Protein AF-A0A8E2JHA6-F1 (afdb_monomer_lite)

Foldseek 3Di:
DQDPLPDDLVLLVVLLVLLVVLLVVCVVLVAPNVLSVLLSVLSVLVSVLVVVVSPDDDDDPLCVVLSVVLSVLRVVLSVLSVVLSVVSCVQVVVLVVPPPDDDPVSSVSSRVSRVVCSVVSVVSSVSSVVSVVVSVVSVPDDRVVVVVVVVVVVVVVVVVVVVVVVVVVVVVVVVVVVVVVVVVVVVVVVVVVVVVVVVVVVVVVVVVVVVVVVVVVVVVVVVVVVVVVVVVVVVVVVVVVVVVVVVVVVVVVVVVVVVVVVVVVVVVVVQDPVNVVVVVVVVVVVVVVVVVVVVVVVPDDDDPPPPDPDWDWDADPVRDIDTDDCVVVPDPDPDDPCVVVVVPDD

Radius of gyration: 88.25 Å; chains: 1; bounding box: 149×54×217 Å

pLDDT: mean 74.87, std 15.6, range [28.77, 96.38]

Sequence (346 aa):
MPVPFGFSAGDFVNAIQLLTKVAKALKDSGGACDEYQSLTKELHLLLVVLEELSRLPPAGPASQNHYNAVRVMVAEVQTPLNDFVSRIEKGFGRLSINHAQLSWTATKEKIKWAVAMQKETENMRSIVMMKLISLSVLLALPTPGALSRIDKRVSDEHWEAVNRQNDLLRSINGLNTQQSGLNTLISGASNAAAAHSRRFLTMCTGIASGIKLLSSDQRRNERRAYLHNKNIRQRQISTERAVMRVTARFRTWAGRSGGLVQRILQMLSDFSRDGLAALEKLHRLNVDIYNILLRLNECIPRLPSTLLEDNITFIDVLNRRSSLPYSIFRHWQVGSPRAIRALGSA

Structure (mmCIF, N/CA/C/O backbone):
data_AF-A0A8E2JHA6-F1
#
_entry.id   AF-A0A8E2JHA6-F1
#
loop_
_atom_site.group_PDB
_atom_site.id
_atom_site.type_symbol
_atom_site.label_atom_id
_atom_site.label_alt_id
_atom_site.label_comp_id
_atom_site.label_asym_id
_atom_site.label_entity_id
_atom_site.label_seq_id
_atom_site.pdbx_PDB_ins_code
_atom_site.Cartn_x
_atom_site.Cartn_y
_atom_site.Cartn_z
_atom_site.occupancy
_atom_site.B_iso_or_equiv
_atom_site.auth_seq_id
_atom_site.auth_comp_id
_atom_site.auth_asym_id
_atom_site.auth_atom_id
_atom_site.pdbx_PDB_model_num
ATOM 1 N N . MET A 1 1 ? -37.375 -28.037 42.016 1.00 28.77 1 MET A N 1
ATOM 2 C CA . MET A 1 1 ? -37.649 -27.653 43.416 1.00 28.77 1 MET A CA 1
ATOM 3 C C . MET A 1 1 ? -36.978 -26.305 43.649 1.00 28.77 1 MET A C 1
ATOM 5 O O . MET A 1 1 ? -35.760 -26.264 43.503 1.00 28.77 1 MET A O 1
ATOM 9 N N . PRO A 1 2 ? -37.713 -25.206 43.896 1.00 37.25 2 PRO A N 1
ATOM 10 C CA . PRO A 1 2 ? -37.087 -23.956 44.319 1.00 37.25 2 PRO A CA 1
ATOM 11 C C . PRO A 1 2 ? -36.364 -24.224 45.642 1.00 37.25 2 PRO A C 1
ATOM 13 O O . PRO A 1 2 ? -36.948 -24.794 46.563 1.00 37.25 2 PRO A O 1
ATOM 16 N N . VAL A 1 3 ? -35.069 -23.920 45.700 1.00 43.31 3 VAL A N 1
ATOM 17 C CA . VAL A 1 3 ? -34.268 -24.145 46.905 1.00 43.31 3 VAL A CA 1
ATOM 18 C C . VAL A 1 3 ? -34.669 -23.064 47.906 1.00 43.31 3 VAL A C 1
ATOM 20 O O . VAL A 1 3 ? -34.468 -21.884 47.613 1.00 43.31 3 VAL A O 1
ATOM 23 N N . PRO A 1 4 ? -35.255 -23.416 49.062 1.00 55.22 4 PRO A N 1
ATOM 24 C CA . PRO A 1 4 ? -35.592 -22.422 50.062 1.00 55.22 4 PRO A CA 1
ATOM 25 C C . PRO A 1 4 ? -34.294 -21.767 50.537 1.00 55.22 4 PRO A C 1
ATOM 27 O O . PRO A 1 4 ? -33.344 -22.440 50.936 1.00 55.22 4 PRO A O 1
ATOM 30 N N . PHE A 1 5 ? -34.248 -20.438 50.498 1.00 59.34 5 PHE A N 1
ATOM 31 C CA . PHE A 1 5 ? -33.069 -19.647 50.862 1.00 59.34 5 PHE A CA 1
ATOM 32 C C . PHE A 1 5 ? -32.679 -19.782 52.347 1.00 59.34 5 PHE A C 1
ATOM 34 O O . PHE A 1 5 ? -31.618 -19.308 52.745 1.00 59.34 5 PHE A O 1
ATOM 41 N N . GLY A 1 6 ? -33.471 -20.500 53.149 1.00 58.94 6 GLY A N 1
ATOM 42 C CA . GLY A 1 6 ? -33.182 -20.807 54.549 1.00 58.94 6 GLY A CA 1
ATOM 43 C C . GLY A 1 6 ? -33.641 -19.730 55.529 1.00 58.94 6 GLY A C 1
ATOM 44 O O . GLY A 1 6 ? -33.295 -19.822 56.699 1.00 58.94 6 GLY A O 1
ATOM 45 N N . PHE A 1 7 ? -34.418 -18.744 55.071 1.00 67.31 7 PHE A N 1
ATOM 46 C CA . PHE A 1 7 ? -35.023 -17.716 55.915 1.00 67.31 7 PHE A CA 1
ATOM 47 C C . PHE A 1 7 ? -36.531 -17.933 56.064 1.00 67.31 7 PHE A C 1
ATOM 49 O O . PHE A 1 7 ? -37.193 -18.439 55.154 1.00 67.31 7 PHE A O 1
ATOM 56 N N . SER A 1 8 ? -37.080 -17.532 57.210 1.00 75.75 8 SER A N 1
ATOM 57 C CA . SER A 1 8 ? -38.522 -17.566 57.465 1.00 75.75 8 SER A CA 1
ATOM 58 C C . SER A 1 8 ? -39.132 -16.228 57.057 1.00 75.75 8 SER A C 1
ATOM 60 O O . SER A 1 8 ? -39.045 -15.251 57.797 1.00 75.75 8 SER A O 1
ATOM 62 N N . ALA A 1 9 ? -39.767 -16.163 55.881 1.00 73.38 9 ALA A N 1
ATOM 63 C CA . ALA A 1 9 ? -40.535 -14.980 55.470 1.00 73.38 9 ALA A CA 1
ATOM 64 C C . ALA A 1 9 ? -41.614 -14.608 56.511 1.00 73.38 9 ALA A C 1
ATOM 66 O O . ALA A 1 9 ? -41.909 -13.431 56.714 1.00 73.38 9 ALA A O 1
ATOM 67 N N . GLY A 1 10 ? -42.143 -15.606 57.231 1.00 75.44 10 GLY A N 1
ATOM 68 C CA . GLY A 1 10 ? -43.086 -15.412 58.332 1.00 75.44 10 GLY A CA 1
ATOM 69 C C . GLY A 1 10 ? -42.520 -14.586 59.491 1.00 75.44 10 GLY A C 1
ATOM 70 O O . GLY A 1 10 ? -43.251 -13.775 60.053 1.00 75.44 10 GLY A O 1
ATOM 71 N N . ASP A 1 11 ? -41.226 -14.710 59.805 1.00 77.94 11 ASP A N 1
ATOM 72 C CA . ASP A 1 11 ? -40.593 -13.957 60.901 1.00 77.94 11 ASP A CA 1
ATOM 73 C C . ASP A 1 11 ? -40.541 -12.457 60.570 1.00 77.94 11 ASP A C 1
ATOM 75 O O . ASP A 1 11 ? -40.883 -11.615 61.402 1.00 77.94 11 ASP A O 1
ATOM 79 N N . PHE A 1 12 ? -40.202 -12.115 59.321 1.00 78.25 12 PHE A N 1
ATOM 80 C CA . PHE A 1 12 ? -40.202 -10.732 58.833 1.00 78.25 12 PHE A CA 1
ATOM 81 C C . PHE A 1 12 ? -41.611 -10.133 58.814 1.00 78.25 12 PHE A C 1
ATOM 83 O O . PHE A 1 12 ? -41.809 -8.999 59.253 1.00 78.25 12 PHE A O 1
ATOM 90 N N . VAL A 1 13 ? -42.606 -10.897 58.356 1.00 82.38 13 VAL A N 1
ATOM 91 C CA . VAL A 1 13 ? -44.011 -10.463 58.350 1.00 82.38 13 VAL A CA 1
ATOM 92 C C . VAL A 1 13 ? -44.519 -10.234 59.776 1.00 82.38 13 VAL A C 1
ATOM 94 O O . VAL A 1 13 ? -45.144 -9.205 60.042 1.00 82.38 13 VAL A O 1
ATOM 97 N N . ASN A 1 14 ? -44.208 -11.134 60.710 1.00 82.56 14 ASN A N 1
ATOM 98 C CA . ASN A 1 14 ? -44.574 -10.990 62.119 1.00 82.56 14 ASN A CA 1
ATOM 99 C C . ASN A 1 14 ? -43.917 -9.753 62.751 1.00 82.56 14 ASN A C 1
ATOM 101 O O . ASN A 1 14 ? -44.596 -8.976 63.427 1.00 82.56 14 ASN A O 1
ATOM 105 N N . ALA A 1 15 ? -42.632 -9.514 62.470 1.00 76.44 15 ALA A N 1
ATOM 106 C CA . ALA A 1 15 ? -41.916 -8.328 62.933 1.00 76.44 15 ALA A CA 1
ATOM 107 C C . ALA A 1 15 ? -42.549 -7.026 62.406 1.00 76.44 15 ALA A C 1
ATOM 109 O O . ALA A 1 15 ? -42.809 -6.103 63.180 1.00 76.44 15 ALA A O 1
ATOM 110 N N . ILE A 1 16 ? -42.868 -6.968 61.108 1.00 81.12 16 ILE A N 1
ATOM 111 C CA . ILE A 1 16 ? -43.546 -5.827 60.466 1.00 81.12 16 ILE A CA 1
ATOM 112 C C . ILE A 1 16 ? -44.914 -5.562 61.113 1.00 81.12 16 ILE A C 1
ATOM 114 O O . ILE A 1 16 ? -45.259 -4.414 61.414 1.00 81.12 16 ILE A O 1
ATOM 118 N N . GLN A 1 17 ? -45.699 -6.614 61.363 1.00 79.62 17 GLN A N 1
ATOM 119 C CA . GLN A 1 17 ? -47.005 -6.487 62.013 1.00 79.62 17 GLN A CA 1
ATOM 120 C C . GLN A 1 17 ? -46.881 -5.965 63.448 1.00 79.62 17 GLN A C 1
ATOM 122 O O . GLN A 1 17 ? -47.654 -5.090 63.848 1.00 79.62 17 GLN A O 1
ATOM 127 N N . LEU A 1 18 ? -45.915 -6.471 64.219 1.00 78.50 18 LEU A N 1
ATOM 128 C CA . LEU A 1 18 ? -45.662 -6.026 65.587 1.00 78.50 18 LEU A CA 1
ATOM 129 C C . LEU A 1 18 ? -45.239 -4.552 65.628 1.00 78.50 18 LEU A C 1
ATOM 131 O O . LEU A 1 18 ? -45.822 -3.770 66.380 1.00 78.50 18 LEU A O 1
ATOM 135 N N . LEU A 1 19 ? -44.299 -4.146 64.773 1.00 76.44 19 LEU A N 1
ATOM 136 C CA . LEU A 1 19 ? -43.845 -2.757 64.668 1.00 76.44 19 LEU A CA 1
ATOM 137 C C . LEU A 1 19 ? -44.976 -1.810 64.269 1.00 76.44 19 LEU A C 1
ATOM 139 O O . LEU A 1 19 ? -45.116 -0.734 64.845 1.00 76.44 19 LEU A O 1
ATOM 143 N N . THR A 1 20 ? -45.851 -2.239 63.358 1.00 79.25 20 THR A N 1
ATOM 144 C CA . THR A 1 20 ? -47.036 -1.464 62.966 1.00 79.25 20 THR A CA 1
ATOM 145 C C . THR A 1 20 ? -48.010 -1.283 64.136 1.00 79.25 20 THR A C 1
ATOM 147 O O . THR A 1 20 ? -48.583 -0.203 64.302 1.00 79.25 20 THR A O 1
ATOM 150 N N . LYS A 1 21 ? -48.203 -2.314 64.972 1.00 78.94 21 LYS A N 1
ATOM 151 C CA . LYS A 1 21 ? -49.038 -2.226 66.185 1.00 78.94 21 LYS A CA 1
ATOM 152 C C . LYS A 1 21 ? -48.442 -1.248 67.202 1.00 78.94 21 LYS A C 1
ATOM 154 O O . LYS A 1 21 ? -49.174 -0.408 67.724 1.00 78.94 21 LYS A O 1
ATOM 159 N N . VAL A 1 22 ? -47.129 -1.310 67.434 1.00 73.50 22 VAL A N 1
ATOM 160 C CA . VAL A 1 22 ? -46.410 -0.391 68.335 1.00 73.50 22 VAL A CA 1
ATOM 161 C C . VAL A 1 22 ? -46.468 1.046 67.816 1.00 73.50 22 VAL A C 1
ATOM 163 O O . VAL A 1 22 ? -46.823 1.951 68.568 1.00 73.50 22 VAL A O 1
ATOM 166 N N . ALA A 1 23 ? -46.216 1.263 66.523 1.00 75.25 23 ALA A N 1
ATOM 167 C CA . ALA A 1 23 ? -46.297 2.580 65.897 1.00 75.25 23 ALA A CA 1
ATOM 168 C C . ALA A 1 23 ? -47.699 3.194 66.043 1.00 75.25 23 ALA A C 1
ATOM 170 O O . ALA A 1 23 ? -47.818 4.353 66.434 1.00 75.25 23 ALA A O 1
ATOM 171 N N . LYS A 1 24 ? -48.766 2.412 65.812 1.00 78.19 24 LYS A N 1
ATOM 172 C CA . LYS A 1 24 ? -50.152 2.862 66.030 1.00 78.19 24 LYS A CA 1
ATOM 173 C C . LYS A 1 24 ? -50.416 3.225 67.493 1.00 78.19 24 LYS A C 1
ATOM 175 O O . LYS A 1 24 ? -50.953 4.293 67.751 1.00 78.19 24 LYS A O 1
ATOM 180 N N . ALA A 1 25 ? -49.984 2.396 68.444 1.00 71.56 25 ALA A N 1
ATOM 181 C CA . ALA A 1 25 ? -50.163 2.663 69.873 1.00 71.56 25 ALA A CA 1
ATOM 182 C C . ALA A 1 25 ? -49.385 3.898 70.375 1.00 71.56 25 ALA A C 1
ATOM 184 O O . ALA A 1 25 ? -49.805 4.551 71.333 1.00 71.56 25 ALA A O 1
ATOM 185 N N . LEU A 1 26 ? -48.251 4.218 69.742 1.00 69.19 26 LEU A N 1
ATOM 186 C CA . LEU A 1 26 ? -47.436 5.394 70.058 1.00 69.19 26 LEU A CA 1
ATOM 187 C C . LEU A 1 26 ? -47.906 6.667 69.354 1.00 69.19 26 LEU A C 1
ATOM 189 O O . LEU A 1 26 ? -47.648 7.752 69.876 1.00 69.19 26 LEU A O 1
ATOM 193 N N . LYS A 1 27 ? -48.621 6.549 68.227 1.00 74.75 27 LYS A N 1
ATOM 194 C CA . LYS A 1 27 ? -49.192 7.685 67.490 1.00 74.75 27 LYS A CA 1
ATOM 195 C C . LYS A 1 27 ? -50.138 8.507 68.366 1.00 74.75 27 LYS A C 1
ATOM 197 O O . LYS A 1 27 ? -50.046 9.728 68.380 1.00 74.75 27 LYS A O 1
ATOM 202 N N . ASP A 1 28 ? -50.958 7.832 69.167 1.00 66.06 28 ASP A N 1
ATOM 203 C CA . ASP A 1 28 ? -51.890 8.480 70.099 1.00 66.06 28 ASP A CA 1
ATOM 204 C C . ASP A 1 28 ? -51.192 9.009 71.367 1.00 66.06 28 ASP A C 1
ATOM 206 O O . ASP A 1 28 ? -51.757 9.802 72.116 1.00 66.06 28 ASP A O 1
ATOM 210 N N . SER A 1 29 ? -49.953 8.570 71.620 1.00 62.28 29 SER A N 1
ATOM 211 C CA . SER A 1 29 ? -49.169 8.907 72.817 1.00 62.28 29 SER A CA 1
ATOM 212 C C . SER A 1 29 ? -48.049 9.924 72.549 1.00 62.28 29 SER A C 1
ATOM 214 O O . SER A 1 29 ? -47.300 10.227 73.469 1.00 62.28 29 SER A O 1
ATOM 216 N N . GLY A 1 30 ? -47.893 10.431 71.319 1.00 61.16 30 GLY A N 1
ATOM 217 C CA . GLY A 1 30 ? -46.834 11.389 70.957 1.00 61.16 30 GLY A CA 1
ATOM 218 C C . GLY A 1 30 ? -45.400 10.850 71.087 1.00 61.16 30 GLY A C 1
ATOM 219 O O . GLY A 1 30 ? -44.475 11.627 71.305 1.00 61.16 30 GLY A O 1
ATOM 220 N N . GLY A 1 31 ? -45.211 9.525 71.023 1.00 69.31 31 GLY A N 1
ATOM 221 C CA . GLY A 1 31 ? -43.892 8.885 71.121 1.00 69.31 31 GLY A CA 1
ATOM 222 C C . GLY A 1 31 ? -43.106 8.875 69.800 1.00 69.31 31 GLY A C 1
ATOM 223 O O . GLY A 1 31 ? -43.538 9.460 68.811 1.00 69.31 31 GLY A O 1
ATOM 224 N N . ALA A 1 32 ? -41.985 8.141 69.777 1.00 72.12 32 ALA A N 1
ATOM 225 C CA . ALA A 1 32 ? -41.076 7.938 68.633 1.00 72.12 32 ALA A CA 1
ATOM 226 C C . ALA A 1 32 ? -41.703 7.104 67.488 1.00 72.12 32 ALA A C 1
ATOM 228 O O . ALA A 1 32 ? -41.233 6.024 67.148 1.00 72.12 32 ALA A O 1
ATOM 229 N N . CYS A 1 33 ? -42.855 7.534 66.966 1.00 75.81 33 CYS A N 1
ATOM 230 C CA . CYS A 1 33 ? -43.653 6.806 65.977 1.00 75.81 33 CYS A CA 1
ATOM 231 C C . CYS A 1 33 ? -42.936 6.699 64.619 1.00 75.81 33 CYS A C 1
ATOM 233 O O . CYS A 1 33 ? -43.055 5.678 63.935 1.00 75.81 33 CYS A O 1
ATOM 235 N N . ASP A 1 34 ? -42.182 7.732 64.246 1.00 80.25 34 ASP A N 1
ATOM 236 C CA . ASP A 1 34 ? -41.566 7.867 62.925 1.00 80.25 34 ASP A CA 1
ATOM 237 C C . ASP A 1 34 ? -40.404 6.886 62.723 1.00 80.25 34 ASP A C 1
ATOM 239 O O . ASP A 1 34 ? -40.235 6.334 61.632 1.00 80.25 34 ASP A O 1
ATOM 243 N N . GLU A 1 35 ? -39.649 6.581 63.778 1.00 79.50 35 GLU A N 1
ATOM 244 C CA . GLU A 1 35 ? -38.546 5.620 63.759 1.00 79.50 35 GLU A CA 1
ATOM 245 C C . GLU A 1 35 ? -39.050 4.187 63.547 1.00 79.50 35 GLU A C 1
ATOM 247 O O . GLU A 1 35 ? -38.511 3.456 62.711 1.00 79.50 35 GLU A O 1
ATOM 252 N N . TYR A 1 36 ? -40.140 3.793 64.219 1.00 79.31 36 TYR A N 1
ATOM 253 C CA . TYR A 1 36 ? -40.765 2.481 64.002 1.00 79.31 36 TYR A CA 1
ATOM 254 C C . TYR A 1 36 ? -41.389 2.369 62.611 1.00 79.31 36 TYR A C 1
ATOM 256 O O . TYR A 1 36 ? -41.297 1.316 61.977 1.00 79.31 36 TYR A O 1
ATOM 264 N N . GLN A 1 37 ? -42.007 3.441 62.104 1.00 83.81 37 GLN A N 1
ATOM 265 C CA . GLN A 1 37 ? -42.527 3.466 60.735 1.00 83.81 37 GLN A CA 1
ATOM 266 C C . GLN A 1 37 ? -41.406 3.375 59.696 1.00 83.81 37 GLN A C 1
ATOM 268 O O . GLN A 1 37 ? -41.567 2.694 58.683 1.00 83.81 37 GLN A O 1
ATOM 273 N N . SER A 1 38 ? -40.270 4.026 59.945 1.00 84.94 38 SER A N 1
ATOM 274 C CA . SER A 1 38 ? -39.099 3.966 59.068 1.00 84.94 38 SER A CA 1
ATOM 275 C C . SER A 1 38 ? -38.523 2.553 59.030 1.00 84.94 38 SER A C 1
ATOM 277 O O . SER A 1 38 ? -38.436 1.971 57.951 1.00 84.94 38 SER A O 1
ATOM 279 N N . LEU A 1 39 ? -38.283 1.933 60.191 1.00 83.94 39 LEU A N 1
ATOM 280 C CA . LEU A 1 39 ? -37.844 0.536 60.269 1.00 83.94 39 LEU A CA 1
ATOM 281 C C . LEU A 1 39 ? -38.845 -0.430 59.608 1.00 83.94 39 LEU A C 1
ATOM 283 O O . LEU A 1 39 ? -38.448 -1.390 58.952 1.00 83.94 39 LEU A O 1
ATOM 287 N N . THR A 1 40 ? -40.149 -0.158 59.720 1.00 84.12 40 THR A N 1
ATOM 288 C CA . THR A 1 40 ? -41.195 -0.954 59.056 1.00 84.12 40 THR A CA 1
ATOM 289 C C . THR A 1 40 ? -41.065 -0.913 57.531 1.00 84.12 40 THR A C 1
ATOM 291 O O . THR A 1 40 ? -41.127 -1.957 56.881 1.00 84.12 40 THR A O 1
ATOM 294 N N . LYS A 1 41 ? -40.864 0.277 56.947 1.00 86.50 41 LYS A N 1
ATOM 295 C CA . LYS A 1 41 ? -40.675 0.442 55.494 1.00 86.50 41 LYS A CA 1
ATOM 296 C C . LYS A 1 41 ? -39.418 -0.277 55.012 1.00 86.50 41 LYS A C 1
ATOM 298 O O . LYS A 1 41 ? -39.447 -0.941 53.982 1.00 86.50 41 LYS A O 1
ATOM 303 N N . GLU A 1 42 ? -38.335 -0.167 55.770 1.00 84.12 42 GLU A N 1
ATOM 304 C CA . GLU A 1 42 ? -37.053 -0.790 55.453 1.00 84.12 42 GLU A CA 1
ATOM 305 C C . GLU A 1 42 ? -37.107 -2.325 55.510 1.00 84.12 42 GLU A C 1
ATOM 307 O O . GLU A 1 42 ? -36.618 -2.993 54.598 1.00 84.12 42 GLU A O 1
ATOM 312 N N . LEU A 1 43 ? -37.770 -2.894 56.524 1.00 82.94 43 LEU A N 1
ATOM 313 C CA . LEU A 1 43 ? -38.018 -4.337 56.612 1.00 82.94 43 LEU A CA 1
ATOM 314 C C . LEU A 1 43 ? -38.925 -4.838 55.484 1.00 82.94 43 LEU A C 1
ATOM 316 O O . LEU A 1 43 ? -38.707 -5.932 54.966 1.00 82.94 43 LEU A O 1
ATOM 320 N N . HIS A 1 44 ? -39.919 -4.044 55.078 1.00 84.81 44 HIS A N 1
ATOM 321 C CA . HIS A 1 44 ? -40.769 -4.379 53.938 1.00 84.81 44 HIS A CA 1
ATOM 322 C C . HIS A 1 44 ? -39.971 -4.399 52.629 1.00 84.81 44 HIS A C 1
ATOM 324 O O . HIS A 1 44 ? -40.109 -5.326 51.835 1.00 84.81 44 HIS A O 1
ATOM 330 N N . LEU A 1 45 ? -39.090 -3.415 52.430 1.00 84.12 45 LEU A N 1
ATOM 331 C CA . LEU A 1 45 ? -38.220 -3.365 51.259 1.00 84.12 45 LEU A CA 1
ATOM 332 C C . LEU A 1 45 ? -37.270 -4.570 51.213 1.00 84.12 45 LEU A C 1
ATOM 334 O O . LEU A 1 45 ? -37.096 -5.175 50.157 1.00 84.12 45 LEU A O 1
ATOM 338 N N . LEU A 1 46 ? -36.701 -4.949 52.363 1.00 82.69 46 LEU A N 1
ATOM 339 C CA . LEU A 1 46 ? -35.882 -6.152 52.476 1.00 82.69 46 LEU A CA 1
ATOM 340 C C . LEU A 1 46 ? -36.691 -7.404 52.107 1.00 82.69 46 LEU A C 1
ATOM 342 O O . LEU A 1 46 ? -36.229 -8.186 51.286 1.00 82.69 46 LEU A O 1
ATOM 346 N N . LEU A 1 47 ? -37.908 -7.570 52.636 1.00 82.38 47 LEU A N 1
ATOM 347 C CA . LEU A 1 47 ? -38.770 -8.715 52.317 1.00 82.38 47 LEU A CA 1
ATOM 348 C C . LEU A 1 47 ? -39.044 -8.837 50.810 1.00 82.38 47 LEU A C 1
ATOM 350 O O . LEU A 1 47 ? -38.895 -9.922 50.257 1.00 82.38 47 LEU A O 1
ATOM 354 N N . VAL A 1 48 ? -39.370 -7.731 50.136 1.00 82.56 48 VAL A N 1
ATOM 355 C CA . VAL A 1 48 ? -39.617 -7.718 48.682 1.00 82.56 48 VAL A CA 1
ATOM 356 C C . VAL A 1 48 ? -38.378 -8.158 47.900 1.00 82.56 48 VAL A C 1
ATOM 358 O O . VAL A 1 48 ? -38.479 -8.990 47.000 1.00 82.56 48 VAL A O 1
ATOM 361 N N . VAL A 1 49 ? -37.192 -7.656 48.262 1.00 78.12 49 VAL A N 1
ATOM 362 C CA . VAL A 1 49 ? -35.927 -8.067 47.623 1.00 78.12 49 VAL A CA 1
ATOM 363 C C . VAL A 1 49 ? -35.671 -9.564 47.820 1.00 78.12 49 VAL A C 1
ATOM 365 O O . VAL A 1 49 ? -35.231 -10.245 46.894 1.00 78.12 49 VAL A O 1
ATOM 368 N N . LEU A 1 50 ? -35.974 -10.096 49.004 1.00 75.69 50 LEU A N 1
ATOM 369 C CA . LEU A 1 50 ? -35.817 -11.517 49.310 1.00 75.69 50 LEU A CA 1
ATOM 370 C C . LEU A 1 50 ? -36.823 -12.408 48.573 1.00 75.69 50 LEU A C 1
ATOM 372 O O . LEU A 1 50 ? -36.469 -13.512 48.155 1.00 75.69 50 LEU A O 1
ATOM 376 N N . GLU A 1 51 ? -38.054 -11.942 48.376 1.00 77.44 51 GLU A N 1
ATOM 377 C CA . GLU A 1 51 ? -39.057 -12.642 47.573 1.00 77.44 51 GLU A CA 1
ATOM 378 C C . GLU A 1 51 ? -38.677 -12.672 46.090 1.00 77.44 51 GLU A C 1
ATOM 380 O O . GLU A 1 51 ? -38.759 -13.728 45.462 1.00 77.44 51 GLU A O 1
ATOM 385 N N . GLU A 1 52 ? -38.193 -11.563 45.533 1.00 73.25 52 GLU A N 1
ATOM 386 C CA . GLU A 1 52 ? -37.705 -11.526 44.150 1.00 73.25 52 GLU A CA 1
ATOM 387 C C . GLU A 1 52 ? -36.498 -12.449 43.955 1.00 73.25 52 GLU A C 1
ATOM 389 O O . GLU A 1 52 ? -36.452 -13.233 43.006 1.00 73.25 52 GLU A O 1
ATOM 394 N N . LEU A 1 53 ? -35.576 -12.469 44.920 1.00 71.06 53 LEU A N 1
ATOM 395 C CA . LEU A 1 53 ? -34.481 -13.437 44.955 1.00 71.06 53 LEU A CA 1
ATOM 396 C C . LEU A 1 53 ? -34.971 -14.888 44.983 1.00 71.06 53 LEU A C 1
ATOM 398 O O . LEU A 1 53 ? -34.383 -15.744 44.325 1.00 71.06 53 LEU A O 1
ATOM 402 N N . SER A 1 54 ? -36.064 -15.161 45.700 1.00 67.81 54 SER A N 1
ATOM 403 C CA . SER A 1 54 ? -36.658 -16.498 45.790 1.00 67.81 54 SER A CA 1
ATOM 404 C C . SER A 1 54 ? -37.269 -17.004 44.481 1.00 67.81 54 SER A C 1
ATOM 406 O O . SER A 1 54 ? -37.348 -18.214 44.260 1.00 67.81 54 SER A O 1
ATOM 408 N N . ARG A 1 55 ? -37.671 -16.078 43.602 1.00 67.12 55 ARG A N 1
ATOM 409 C CA . ARG A 1 55 ? -38.246 -16.364 42.283 1.00 67.12 55 ARG A CA 1
ATOM 410 C C . ARG A 1 55 ? -37.188 -16.586 41.206 1.00 67.12 55 ARG A C 1
ATOM 412 O O . ARG A 1 55 ? -37.513 -17.144 40.157 1.00 67.12 55 ARG A O 1
ATOM 419 N N . LEU A 1 56 ? -35.939 -16.178 41.444 1.00 63.59 56 LEU A N 1
ATOM 420 C CA . LEU A 1 56 ? -34.860 -16.390 40.487 1.00 63.59 56 LEU A CA 1
ATOM 421 C C . LEU A 1 56 ? -34.549 -17.895 40.352 1.00 63.59 56 LEU A C 1
ATOM 423 O O . LEU A 1 56 ? -34.406 -18.598 41.357 1.00 63.59 56 LEU A O 1
ATOM 427 N N . PRO A 1 57 ? -34.447 -18.422 39.118 1.00 58.72 57 PRO A N 1
ATOM 428 C CA . PRO A 1 57 ? -34.145 -19.830 38.895 1.00 58.72 57 PRO A CA 1
ATOM 429 C C . PRO A 1 57 ? -32.765 -20.183 39.472 1.00 58.72 57 PRO A C 1
ATOM 431 O O . PRO A 1 57 ? -31.850 -19.359 39.386 1.00 58.72 57 PRO A O 1
ATOM 434 N N . PRO A 1 58 ? -32.580 -21.400 40.026 1.00 57.44 58 PRO A N 1
ATOM 435 C CA . PRO A 1 58 ? -31.311 -21.811 40.615 1.00 57.44 58 PRO A CA 1
ATOM 436 C C . PRO A 1 58 ? -30.217 -21.712 39.556 1.00 57.44 58 PRO A C 1
ATOM 438 O O . PRO A 1 58 ? -30.209 -22.443 38.563 1.00 57.44 58 PRO A O 1
ATOM 441 N N . ALA A 1 59 ? -29.332 -20.740 39.739 1.00 58.25 59 ALA A N 1
ATOM 442 C CA . ALA A 1 59 ? -28.319 -20.439 38.753 1.00 58.25 59 ALA A CA 1
ATOM 443 C C . ALA A 1 59 ? -27.224 -21.518 38.788 1.00 58.25 59 ALA A C 1
ATOM 445 O O . ALA A 1 59 ? -26.944 -22.102 39.833 1.00 58.25 59 ALA A O 1
ATOM 446 N N . GLY A 1 60 ? -26.621 -21.798 37.628 1.00 58.78 60 GLY A N 1
ATOM 447 C CA . GLY A 1 60 ? -25.666 -22.893 37.436 1.00 58.78 60 GLY A CA 1
ATOM 448 C C . GLY A 1 60 ? -24.438 -22.871 38.370 1.00 58.78 60 GLY A C 1
ATOM 449 O O . GLY A 1 60 ? -24.250 -21.950 39.168 1.00 58.78 60 GLY A O 1
ATOM 450 N N . PRO A 1 61 ? -23.530 -23.854 38.250 1.00 56.59 61 PRO A N 1
ATOM 451 C CA . PRO A 1 61 ? -22.442 -24.074 39.213 1.00 56.59 61 PRO A CA 1
ATOM 452 C C . PRO A 1 61 ? -21.515 -22.858 39.422 1.00 56.59 61 PRO A C 1
ATOM 454 O O . PRO A 1 61 ? -20.986 -22.673 40.512 1.00 56.59 61 PRO A O 1
ATOM 457 N N . ALA A 1 62 ? -21.369 -21.980 38.421 1.00 52.28 62 ALA A N 1
ATOM 458 C CA . ALA A 1 62 ? -20.549 -20.763 38.502 1.00 52.28 62 ALA A CA 1
ATOM 459 C C . ALA A 1 62 ? -21.158 -19.635 39.365 1.00 52.28 62 ALA A C 1
ATOM 461 O O . ALA A 1 62 ? -20.453 -18.731 39.807 1.00 52.28 62 ALA A O 1
ATOM 462 N N . SER A 1 63 ? -22.464 -19.677 39.611 1.00 60.59 63 SER A N 1
ATOM 463 C CA . SER A 1 63 ? -23.220 -18.693 40.402 1.00 60.59 63 SER A CA 1
ATOM 464 C C . SER A 1 63 ? -23.539 -19.184 41.814 1.00 60.59 63 SER A C 1
ATOM 466 O O . SER A 1 63 ? -24.051 -18.415 42.624 1.00 60.59 63 SER A O 1
ATOM 468 N N . GLN A 1 64 ? -23.181 -20.426 42.150 1.00 66.31 64 GLN A N 1
ATOM 469 C CA . GLN A 1 64 ? -23.440 -21.022 43.461 1.00 66.31 64 GLN A CA 1
ATOM 470 C C . GLN A 1 64 ? -22.837 -20.196 44.608 1.00 66.31 64 GLN A C 1
ATOM 472 O O . GLN A 1 64 ? -23.473 -20.014 45.643 1.00 66.31 64 GLN A O 1
ATOM 477 N N . ASN A 1 65 ? -21.642 -19.633 44.408 1.00 67.06 65 ASN A N 1
ATOM 478 C CA . ASN A 1 65 ? -20.974 -18.787 45.403 1.00 67.06 65 ASN A CA 1
ATOM 479 C C . ASN A 1 65 ? -21.752 -17.495 45.677 1.00 67.06 65 ASN A C 1
ATOM 481 O O . ASN A 1 65 ? -21.851 -17.060 46.820 1.00 67.06 65 ASN A O 1
ATOM 485 N N . HIS A 1 66 ? -22.346 -16.917 44.633 1.00 68.44 66 HIS A N 1
ATOM 486 C CA . HIS A 1 66 ? -23.151 -15.705 44.730 1.00 68.44 66 HIS A CA 1
ATOM 487 C C . HIS A 1 66 ? -24.454 -15.970 45.493 1.00 68.44 66 HIS A C 1
ATOM 489 O O . HIS A 1 66 ? -24.794 -15.244 46.422 1.00 68.44 66 HIS A O 1
ATOM 495 N N . TYR A 1 67 ? -25.130 -17.078 45.178 1.00 70.88 67 TYR A N 1
ATOM 496 C CA . TYR A 1 67 ? -26.325 -17.522 45.899 1.00 70.88 67 TYR A CA 1
ATOM 497 C C . TYR A 1 67 ? -26.028 -17.873 47.361 1.00 70.88 67 TYR A C 1
ATOM 499 O O . TYR A 1 67 ? -26.800 -17.523 48.251 1.00 70.88 67 TYR A O 1
ATOM 507 N N . ASN A 1 68 ? -24.896 -18.522 47.638 1.00 75.06 68 ASN A N 1
ATOM 508 C CA . ASN A 1 68 ? -24.480 -18.822 49.006 1.00 75.06 68 ASN A CA 1
ATOM 509 C C . ASN A 1 68 ? -24.177 -17.542 49.803 1.00 75.06 68 ASN A C 1
ATOM 511 O O . ASN A 1 68 ? -24.582 -17.456 50.958 1.00 75.06 68 ASN A O 1
ATOM 515 N N . ALA A 1 69 ? -23.543 -16.535 49.192 1.00 76.12 69 ALA A N 1
ATOM 516 C CA . ALA A 1 69 ? -23.300 -15.241 49.832 1.00 76.12 69 ALA A CA 1
ATOM 517 C C . ALA A 1 69 ? -24.611 -14.519 50.191 1.00 76.12 69 ALA A C 1
ATOM 519 O O . ALA A 1 69 ? -24.751 -14.033 51.312 1.00 76.12 69 ALA A O 1
ATOM 520 N N . VAL A 1 70 ? -25.601 -14.522 49.287 1.00 74.62 70 VAL A N 1
ATOM 521 C CA . VAL A 1 70 ? -26.956 -14.021 49.580 1.00 74.62 70 VAL A CA 1
ATOM 522 C C . VAL A 1 70 ? -27.554 -14.757 50.778 1.00 74.62 70 VAL A C 1
ATOM 524 O O . VAL A 1 70 ? -27.990 -14.116 51.726 1.00 74.62 70 VAL A O 1
ATOM 527 N N . ARG A 1 71 ? -27.525 -16.095 50.792 1.00 74.94 71 ARG A N 1
ATOM 528 C CA . ARG A 1 71 ? -28.086 -16.891 51.901 1.00 74.94 71 ARG A CA 1
ATOM 529 C C . ARG A 1 71 ? -27.456 -16.556 53.253 1.00 74.94 71 ARG A C 1
ATOM 531 O O . ARG A 1 71 ? -28.180 -16.424 54.236 1.00 74.94 71 ARG A O 1
ATOM 538 N N . VAL A 1 72 ? -26.134 -16.399 53.297 1.00 79.12 72 VAL A N 1
ATOM 539 C CA . VAL A 1 72 ? -25.412 -16.027 54.523 1.00 79.12 72 VAL A CA 1
ATOM 540 C C . VAL A 1 72 ? -25.849 -14.643 55.006 1.00 79.12 72 VAL A C 1
ATOM 542 O O . VAL A 1 72 ? -26.200 -14.495 56.173 1.00 79.12 72 VAL A O 1
ATOM 545 N N . MET A 1 73 ? -25.937 -13.654 54.110 1.00 76.56 73 MET A N 1
ATOM 546 C CA . MET A 1 73 ? -26.363 -12.296 54.477 1.00 76.56 73 MET A CA 1
ATOM 547 C C . MET A 1 73 ? -27.787 -12.239 55.039 1.00 76.56 73 MET A C 1
ATOM 549 O O . MET A 1 73 ? -28.059 -11.448 55.939 1.00 76.56 73 MET A O 1
ATOM 553 N N . VAL A 1 74 ? -28.696 -13.074 54.534 1.00 75.75 74 VAL A N 1
ATOM 554 C CA . VAL A 1 74 ? -30.082 -13.116 55.023 1.00 75.75 74 VAL A CA 1
ATOM 555 C C . VAL A 1 74 ? -30.173 -13.793 56.386 1.00 75.75 74 VAL A C 1
ATOM 557 O O . VAL A 1 74 ? -30.854 -13.286 57.278 1.00 75.75 74 VAL A O 1
ATOM 560 N N . ALA A 1 75 ? -29.445 -14.895 56.578 1.00 77.69 75 ALA A N 1
ATOM 561 C CA . ALA A 1 75 ? -29.368 -15.575 57.868 1.00 77.69 75 ALA A CA 1
ATOM 562 C C . ALA A 1 75 ? -28.800 -14.654 58.967 1.00 77.69 75 ALA A C 1
ATOM 564 O O . ALA A 1 75 ? -29.268 -14.675 60.104 1.00 77.69 75 ALA A O 1
ATOM 565 N N . GLU A 1 76 ? -27.846 -13.789 58.618 1.00 80.38 76 GLU A N 1
ATOM 566 C CA . GLU A 1 76 ? -27.266 -12.803 59.536 1.00 80.38 76 GLU A CA 1
ATOM 567 C C . GLU A 1 76 ? -28.252 -11.715 59.993 1.00 80.38 76 GLU A C 1
ATOM 569 O O . GLU A 1 76 ? -28.062 -11.158 61.072 1.00 80.38 76 GLU A O 1
ATOM 574 N N . VAL A 1 77 ? -29.304 -11.409 59.222 1.00 81.94 77 VAL A N 1
ATOM 575 C CA . VAL A 1 77 ? -30.345 -10.433 59.617 1.00 81.94 77 VAL A CA 1
ATOM 576 C C . VAL A 1 77 ? -31.407 -11.065 60.517 1.00 81.94 77 VAL A C 1
ATOM 578 O O . VAL A 1 77 ? -31.998 -10.384 61.355 1.00 81.94 77 VAL A O 1
ATOM 581 N N . GLN A 1 78 ? -31.643 -12.369 60.386 1.00 80.88 78 GLN A N 1
ATOM 582 C CA . GLN A 1 78 ? -32.724 -13.049 61.098 1.00 80.88 78 GLN A CA 1
ATOM 583 C C . GLN A 1 78 ? -32.470 -13.138 62.612 1.00 80.88 78 GLN A C 1
ATOM 585 O O . GLN A 1 78 ? -33.379 -12.915 63.409 1.00 80.88 78 GLN A O 1
ATOM 590 N N . THR A 1 79 ? -31.225 -13.386 63.026 1.00 82.31 79 THR A N 1
ATOM 591 C CA . THR A 1 79 ? -30.835 -13.439 64.446 1.00 82.31 79 THR A CA 1
ATOM 592 C C . THR A 1 79 ? -31.081 -12.118 65.195 1.00 82.31 79 THR A C 1
ATOM 594 O O . THR A 1 79 ? -31.794 -12.143 66.202 1.00 82.31 79 THR A O 1
ATOM 597 N N . PRO A 1 80 ? -30.561 -10.955 64.744 1.00 83.62 80 PRO A N 1
ATOM 598 C CA . PRO A 1 80 ? -30.822 -9.681 65.414 1.00 83.62 80 PRO A CA 1
ATOM 599 C C . PRO A 1 80 ? -32.292 -9.254 65.318 1.00 83.62 80 PRO A C 1
ATOM 601 O O . PRO A 1 80 ? -32.799 -8.642 66.255 1.00 83.62 80 PRO A O 1
ATOM 604 N N . LEU A 1 81 ? -33.003 -9.620 64.243 1.00 84.31 81 LEU A N 1
ATOM 605 C CA . LEU A 1 81 ? -34.436 -9.347 64.110 1.00 84.31 81 LEU A CA 1
ATOM 606 C C . LEU A 1 81 ? -35.256 -10.073 65.178 1.00 84.31 81 LEU A C 1
ATOM 608 O O . LEU A 1 81 ? -36.094 -9.455 65.831 1.00 84.31 81 LEU A O 1
ATOM 612 N N . ASN A 1 82 ? -34.995 -11.362 65.388 1.00 84.00 82 ASN A N 1
ATOM 613 C CA . ASN A 1 82 ? -35.721 -12.160 66.371 1.00 84.00 82 ASN A CA 1
ATOM 614 C C . ASN A 1 82 ? -35.422 -11.707 67.810 1.00 84.00 82 ASN A C 1
ATOM 616 O O . ASN A 1 82 ? -36.344 -11.625 68.624 1.00 84.00 82 ASN A O 1
ATOM 620 N N . ASP A 1 83 ? -34.171 -11.338 68.122 1.00 84.75 83 ASP A N 1
ATOM 621 C CA . ASP A 1 83 ? -33.840 -10.751 69.431 1.00 84.75 83 ASP A CA 1
ATOM 622 C C . ASP A 1 83 ? -34.589 -9.425 69.642 1.00 84.75 83 ASP A C 1
ATOM 624 O O . ASP A 1 83 ? -35.247 -9.237 70.668 1.00 84.75 83 ASP A O 1
ATOM 628 N N . PHE A 1 84 ? -34.583 -8.546 68.637 1.00 83.75 84 PHE A N 1
ATOM 629 C CA . PHE A 1 84 ? -35.271 -7.256 68.675 1.00 83.75 84 PHE A CA 1
ATOM 630 C C . PHE A 1 84 ? -36.791 -7.394 68.852 1.00 83.75 84 PHE A C 1
ATOM 632 O O . PHE A 1 84 ? -37.369 -6.745 69.726 1.00 83.75 84 PHE A O 1
ATOM 639 N N . VAL A 1 85 ? -37.440 -8.286 68.095 1.00 82.62 85 VAL A N 1
ATOM 640 C CA . VAL A 1 85 ? -38.870 -8.603 68.250 1.00 82.62 85 VAL A CA 1
ATOM 641 C C . VAL A 1 85 ? -39.156 -9.089 69.670 1.00 82.62 85 VAL A C 1
ATOM 643 O O . VAL A 1 85 ? -40.066 -8.573 70.316 1.00 82.62 85 VAL A O 1
ATOM 646 N N . SER A 1 86 ? -38.332 -9.992 70.211 1.00 83.06 86 SER A N 1
ATOM 647 C CA . SER A 1 86 ? -38.524 -10.504 71.573 1.00 83.06 86 SER A CA 1
ATOM 648 C C . SER A 1 86 ? -38.401 -9.412 72.649 1.00 83.06 86 SER A C 1
ATOM 650 O O . SER A 1 86 ? -39.109 -9.445 73.660 1.00 83.06 86 SER A O 1
ATOM 652 N N . ARG A 1 87 ? -37.528 -8.415 72.445 1.00 81.81 87 ARG A N 1
ATOM 653 C CA . ARG A 1 87 ? -37.370 -7.257 73.341 1.00 81.81 87 ARG A CA 1
ATOM 654 C C . ARG A 1 87 ? -38.575 -6.330 73.275 1.00 81.81 87 ARG A C 1
ATOM 656 O O . ARG A 1 87 ? -39.059 -5.895 74.324 1.00 81.81 87 ARG A O 1
ATOM 663 N N . ILE A 1 88 ? -39.099 -6.089 72.072 1.00 79.81 88 ILE A N 1
ATOM 664 C CA . ILE A 1 88 ? -40.336 -5.328 71.878 1.00 79.81 88 ILE A CA 1
ATOM 665 C C . ILE A 1 88 ? -41.501 -6.037 72.558 1.00 79.81 88 ILE A C 1
ATOM 667 O O . ILE A 1 88 ? -42.221 -5.401 73.318 1.00 79.81 88 ILE A O 1
ATOM 671 N N . GLU A 1 89 ? -41.679 -7.341 72.352 1.00 79.69 89 GLU A N 1
ATOM 672 C CA . GLU A 1 89 ? -42.778 -8.092 72.967 1.00 79.69 89 GLU A CA 1
ATOM 673 C C . GLU A 1 89 ? -42.698 -8.093 74.496 1.00 79.69 89 GLU A C 1
ATOM 675 O O . GLU A 1 89 ? -43.704 -7.867 75.166 1.00 79.69 89 GLU A O 1
ATOM 680 N N . LYS A 1 90 ? -41.505 -8.270 75.076 1.00 79.25 90 LYS A N 1
ATOM 681 C CA . LYS A 1 90 ? -41.315 -8.222 76.536 1.00 79.25 90 LYS A CA 1
ATOM 682 C C . LYS A 1 90 ? -41.572 -6.828 77.111 1.00 79.25 90 LYS A C 1
ATOM 684 O O . LYS A 1 90 ? -42.178 -6.711 78.176 1.00 79.25 90 LYS A O 1
ATOM 689 N N . GLY A 1 91 ? -41.105 -5.779 76.435 1.00 71.19 91 GLY A N 1
ATOM 690 C CA . GLY A 1 91 ? -41.255 -4.392 76.881 1.00 71.19 91 GLY A CA 1
ATOM 691 C C . GLY A 1 91 ? -42.675 -3.863 76.691 1.00 71.19 91 GLY A C 1
ATOM 692 O O . GLY A 1 91 ? -43.306 -3.401 77.639 1.00 71.19 91 GLY A O 1
ATOM 693 N N . PHE A 1 92 ? -43.205 -3.994 75.477 1.00 67.75 92 PHE A N 1
ATOM 694 C CA . PHE A 1 92 ? -44.542 -3.544 75.107 1.00 67.75 92 PHE A CA 1
ATOM 695 C C . PHE A 1 92 ? -45.641 -4.436 75.692 1.00 67.75 92 PHE A C 1
ATOM 697 O O . PHE A 1 92 ? -46.673 -3.925 76.116 1.00 67.75 92 PHE A O 1
ATOM 704 N N . GLY A 1 93 ? -45.423 -5.751 75.797 1.00 64.06 93 GLY A N 1
ATOM 705 C CA . GLY A 1 93 ? -46.355 -6.676 76.446 1.00 64.06 93 GLY A CA 1
ATOM 706 C C . GLY A 1 93 ? -46.628 -6.279 77.895 1.00 64.06 93 GLY A C 1
ATOM 707 O O . GLY A 1 93 ? -47.787 -6.141 78.280 1.00 64.06 93 GLY A O 1
ATOM 708 N N . ARG A 1 94 ? -45.574 -5.955 78.659 1.00 60.47 94 ARG A N 1
ATOM 709 C CA . ARG A 1 94 ? -45.684 -5.415 80.029 1.00 60.47 94 ARG A CA 1
ATOM 710 C C . ARG A 1 94 ? -46.453 -4.094 80.101 1.00 60.47 94 ARG A C 1
ATOM 712 O O . ARG A 1 94 ? -47.160 -3.864 81.074 1.00 60.47 94 ARG A O 1
ATOM 719 N N . LEU A 1 95 ? -46.339 -3.248 79.079 1.00 57.03 95 LEU A N 1
ATOM 720 C CA . LEU A 1 95 ? -47.039 -1.962 79.002 1.00 57.03 95 LEU A CA 1
ATOM 721 C C . LEU A 1 95 ? -48.494 -2.101 78.521 1.00 57.03 95 LEU A C 1
ATOM 723 O O . LEU A 1 95 ? -49.331 -1.284 78.894 1.00 57.03 95 LEU A O 1
ATOM 727 N N . SER A 1 96 ? -48.811 -3.129 77.724 1.00 53.09 96 SER A N 1
ATOM 728 C CA . SER A 1 96 ? -50.150 -3.338 77.156 1.00 53.09 96 SER A CA 1
ATOM 729 C C . SER A 1 96 ? -51.121 -4.056 78.100 1.00 53.09 96 SER A C 1
ATOM 731 O O . SER A 1 96 ? -52.320 -3.792 78.052 1.00 53.09 96 SER A O 1
ATOM 733 N N . ILE A 1 97 ? -50.613 -4.911 78.999 1.00 50.12 97 ILE A N 1
ATOM 734 C CA . ILE A 1 97 ? -51.423 -5.675 79.969 1.00 50.12 97 ILE A CA 1
ATOM 735 C C . ILE A 1 97 ? -52.094 -4.753 81.010 1.00 50.12 97 ILE A C 1
ATOM 737 O O . ILE A 1 97 ? -53.125 -5.108 81.573 1.00 50.12 97 ILE A O 1
ATOM 741 N N . ASN A 1 98 ? -51.595 -3.527 81.198 1.00 48.41 98 ASN A N 1
ATOM 742 C CA . ASN A 1 98 ? -52.142 -2.558 82.157 1.00 48.41 98 ASN A CA 1
ATOM 743 C C . ASN A 1 98 ? -53.234 -1.628 81.574 1.00 48.41 98 ASN A C 1
ATOM 745 O O . ASN A 1 98 ? -53.587 -0.615 82.182 1.00 48.41 98 ASN A O 1
ATOM 749 N N . HIS A 1 99 ? -53.798 -1.936 80.401 1.00 45.25 99 HIS A N 1
ATOM 750 C CA . HIS A 1 99 ? -54.787 -1.083 79.723 1.00 45.25 99 HIS A CA 1
ATOM 751 C C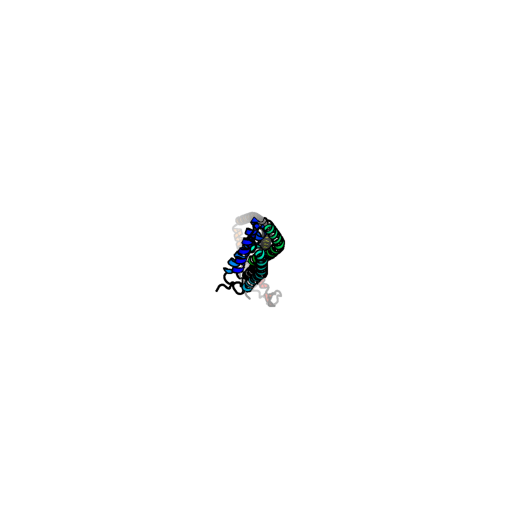 . HIS A 1 99 ? -56.241 -1.304 80.136 1.00 45.25 99 HIS A C 1
ATOM 753 O O . HIS A 1 99 ? -57.097 -1.582 79.301 1.00 45.25 99 HIS A O 1
ATOM 759 N N . ALA A 1 100 ? -56.537 -1.059 81.411 1.00 37.47 100 ALA A N 1
ATOM 760 C CA . ALA A 1 100 ? -57.917 -0.862 81.858 1.00 37.47 100 ALA A CA 1
ATOM 761 C C . ALA A 1 100 ? -58.200 0.505 82.507 1.00 37.47 100 ALA A C 1
ATOM 763 O O . ALA A 1 100 ? -59.357 0.781 82.805 1.00 37.47 100 ALA A O 1
ATOM 764 N N . GLN A 1 101 ? -57.222 1.406 82.687 1.00 38.62 101 GLN A N 1
ATOM 765 C CA . GLN A 1 101 ? -57.502 2.717 83.293 1.00 38.62 101 GLN A CA 1
ATOM 766 C C . GLN A 1 101 ? -56.836 3.888 82.562 1.00 38.62 101 GLN A C 1
ATOM 768 O O . GLN A 1 101 ? -55.618 3.962 82.411 1.00 38.62 101 GLN A O 1
ATOM 773 N N . LEU A 1 102 ? -57.692 4.818 82.126 1.00 45.75 102 LEU A N 1
ATOM 774 C CA . LEU A 1 102 ? -57.398 6.157 81.619 1.00 45.75 102 LEU A CA 1
ATOM 775 C C . LEU A 1 102 ? -56.446 6.910 82.561 1.00 45.75 102 LEU A C 1
ATOM 777 O O . LEU A 1 102 ? -56.887 7.577 83.493 1.00 45.75 102 LEU A O 1
ATOM 781 N N . SER A 1 103 ? -55.138 6.822 82.329 1.00 45.34 103 SER A N 1
ATOM 782 C CA . SER A 1 103 ? -54.166 7.546 83.143 1.00 45.34 103 SER A CA 1
ATOM 783 C C . SER A 1 103 ? -53.066 8.152 82.288 1.00 45.34 103 SER A C 1
ATOM 785 O O . SER A 1 103 ? -52.353 7.450 81.573 1.00 45.34 103 SER A O 1
ATOM 787 N N . TRP A 1 104 ? -52.870 9.465 82.422 1.00 47.91 104 TRP A N 1
ATOM 788 C CA . TRP A 1 104 ? -51.719 10.189 81.874 1.00 47.91 104 TRP A CA 1
ATOM 789 C C . TRP A 1 104 ? -50.368 9.601 82.327 1.00 47.91 104 TRP A C 1
ATOM 791 O O . TRP A 1 104 ? -49.344 9.862 81.699 1.00 47.91 104 TRP A O 1
ATOM 801 N N . THR A 1 105 ? -50.346 8.786 83.389 1.00 54.38 105 THR A N 1
ATOM 802 C CA . THR A 1 105 ? -49.153 8.033 83.812 1.00 54.38 105 THR A CA 1
ATOM 803 C C . THR A 1 105 ? -48.796 6.908 82.836 1.00 54.38 105 THR A C 1
ATOM 805 O O . THR A 1 105 ? -47.631 6.793 82.464 1.00 54.38 105 THR A O 1
ATOM 808 N N . ALA A 1 106 ? -49.782 6.176 82.307 1.00 61.38 106 ALA A N 1
ATOM 809 C CA . ALA A 1 106 ? -49.563 5.128 81.308 1.00 61.38 106 ALA A CA 1
ATOM 810 C C . ALA A 1 106 ? -49.028 5.706 79.985 1.00 61.38 106 ALA A C 1
ATOM 812 O O . ALA A 1 106 ? -48.171 5.104 79.340 1.00 61.38 106 ALA A O 1
ATOM 813 N N . THR A 1 107 ? -49.472 6.907 79.599 1.00 63.16 107 THR A N 1
ATOM 814 C CA . THR A 1 107 ? -48.933 7.624 78.430 1.00 63.16 107 THR A CA 1
ATOM 815 C C . THR A 1 107 ? -47.471 8.026 78.646 1.00 63.16 107 THR A C 1
ATOM 817 O O . THR A 1 107 ? -46.646 7.838 77.755 1.00 63.16 107 THR A O 1
ATOM 820 N N . LYS A 1 108 ? -47.105 8.505 79.845 1.00 67.62 108 LYS A N 1
ATOM 821 C CA . LYS A 1 108 ? -45.711 8.846 80.186 1.00 67.62 108 LYS A CA 1
ATOM 822 C C . LYS A 1 108 ? -44.793 7.622 80.204 1.00 67.62 108 LYS A C 1
ATOM 824 O O . LYS A 1 108 ? -43.673 7.708 79.707 1.00 67.62 108 LYS A O 1
ATOM 829 N N . GLU A 1 109 ? -45.252 6.488 80.731 1.00 70.44 109 GLU A N 1
ATOM 830 C CA . GLU A 1 109 ? -44.483 5.235 80.727 1.00 70.44 109 GLU A CA 1
ATOM 831 C C . GLU A 1 109 ? -44.276 4.688 79.311 1.00 70.44 109 GLU A C 1
ATOM 833 O O . GLU A 1 109 ? -43.168 4.265 78.979 1.00 70.44 109 GLU A O 1
ATOM 838 N N . LYS A 1 110 ? -45.291 4.790 78.442 1.00 70.00 110 LYS A N 1
ATOM 839 C CA . LYS A 1 110 ? -45.174 4.464 77.012 1.00 70.00 110 LYS A CA 1
ATOM 840 C C . LYS A 1 110 ? -44.170 5.343 76.284 1.00 70.00 110 LYS A C 1
ATOM 842 O O . LYS A 1 110 ? -43.348 4.818 75.540 1.00 70.00 110 LYS A O 1
ATOM 847 N N . ILE A 1 111 ? -44.219 6.659 76.499 1.00 72.25 111 ILE A N 1
ATOM 848 C CA . ILE A 1 111 ? -43.256 7.593 75.901 1.00 72.25 111 ILE A CA 1
ATOM 849 C C . ILE A 1 111 ? -41.846 7.277 76.410 1.00 72.25 111 ILE A C 1
ATOM 851 O O . ILE A 1 111 ? -40.925 7.141 75.612 1.00 72.25 111 ILE A O 1
ATOM 855 N N . LYS A 1 112 ? -41.670 7.092 77.725 1.00 78.00 112 LYS A N 1
ATOM 856 C CA . LYS A 1 112 ? -40.370 6.769 78.333 1.00 78.00 112 LYS A CA 1
ATOM 857 C C . LYS A 1 112 ? -39.791 5.463 77.786 1.00 78.00 112 LYS A C 1
ATOM 859 O O . LYS A 1 112 ? -38.600 5.406 77.492 1.00 78.00 112 LYS A O 1
ATOM 864 N N . TRP A 1 113 ? -40.621 4.432 77.626 1.00 83.06 113 TRP A N 1
ATOM 865 C CA . TRP A 1 113 ? -40.214 3.181 76.990 1.00 83.06 113 TRP A CA 1
ATOM 866 C C . TRP A 1 113 ? -39.868 3.378 75.513 1.00 83.06 113 TRP A C 1
ATOM 868 O O . TRP A 1 113 ? -38.821 2.913 75.075 1.00 83.06 113 TRP A O 1
ATOM 878 N N . ALA A 1 114 ? -40.692 4.113 74.761 1.00 76.56 114 ALA A N 1
ATOM 879 C CA . ALA A 1 114 ? -40.448 4.375 73.346 1.00 76.56 114 ALA A CA 1
ATOM 880 C C . ALA A 1 114 ? -39.124 5.114 73.120 1.00 76.56 114 ALA A C 1
ATOM 882 O O . ALA A 1 114 ? -38.386 4.755 72.211 1.00 76.56 114 ALA A O 1
ATOM 883 N N . VAL A 1 115 ? -38.800 6.085 73.979 1.00 77.00 115 VAL A N 1
ATOM 884 C CA . VAL A 1 115 ? -37.521 6.810 73.958 1.00 77.00 115 VAL A CA 1
ATOM 885 C C . VAL A 1 115 ? -36.354 5.892 74.340 1.00 77.00 115 VAL A C 1
ATOM 887 O O . VAL A 1 115 ? -35.310 5.929 73.697 1.00 77.00 115 VAL A O 1
ATOM 890 N N . ALA A 1 116 ? -36.516 5.014 75.336 1.00 79.00 116 ALA A N 1
ATOM 891 C CA . ALA A 1 116 ? -35.480 4.037 75.689 1.00 79.00 116 ALA A CA 1
ATOM 892 C C . ALA A 1 116 ? -35.211 3.031 74.551 1.00 79.00 116 ALA A C 1
ATOM 894 O O . ALA A 1 116 ? -34.065 2.660 74.299 1.00 79.00 116 ALA A O 1
ATOM 895 N N . MET A 1 117 ? -36.263 2.632 73.837 1.00 79.88 117 MET A N 1
ATOM 896 C CA . MET A 1 117 ? -36.219 1.687 72.722 1.00 79.88 117 MET A CA 1
ATOM 897 C C . MET A 1 117 ? -35.831 2.353 71.386 1.00 79.88 117 MET A C 1
ATOM 899 O O . MET A 1 117 ? -35.476 1.669 70.425 1.00 79.88 117 MET A O 1
ATOM 903 N N . GLN A 1 118 ? -35.826 3.688 71.317 1.00 80.12 118 GLN A N 1
ATOM 904 C CA . GLN A 1 118 ? -35.442 4.452 70.125 1.00 80.12 118 GLN A CA 1
ATOM 905 C C . GLN A 1 118 ? -34.019 4.098 69.671 1.00 80.12 118 GLN A C 1
ATOM 907 O O . GLN A 1 118 ? -33.791 3.828 68.495 1.00 80.12 118 GLN A O 1
ATOM 912 N N . LYS A 1 119 ? -33.074 3.994 70.616 1.00 82.19 119 LYS A N 1
ATOM 913 C CA . LYS A 1 119 ? -31.684 3.607 70.327 1.00 82.19 119 LYS A CA 1
ATOM 914 C C . LYS A 1 119 ? -31.576 2.184 69.771 1.00 82.19 119 LYS A C 1
ATOM 916 O O . LYS A 1 119 ? -30.782 1.936 68.870 1.00 82.19 119 LYS A O 1
ATOM 921 N N . GLU A 1 120 ? -32.366 1.248 70.294 1.00 82.00 120 GLU A N 1
ATOM 922 C CA . GLU A 1 120 ? -32.393 -0.129 69.784 1.00 82.00 120 GLU A CA 1
ATOM 923 C C . GLU A 1 120 ? -33.017 -0.195 68.381 1.00 82.00 120 GLU A C 1
ATOM 925 O O . GLU A 1 120 ? -32.533 -0.933 67.524 1.00 82.00 120 GLU A O 1
ATOM 930 N N . THR A 1 121 ? -34.035 0.631 68.123 1.00 82.62 121 THR A N 1
ATOM 931 C CA . THR A 1 121 ? -34.703 0.747 66.817 1.00 82.62 121 THR A CA 1
ATOM 932 C C . THR A 1 121 ? -33.758 1.315 65.755 1.00 82.62 121 THR A C 1
ATOM 934 O O . THR A 1 121 ? -33.655 0.747 64.670 1.00 82.62 121 THR A O 1
ATOM 937 N N . GLU A 1 122 ? -33.003 2.369 66.080 1.00 84.19 122 GLU A N 1
ATOM 938 C CA . GLU A 1 122 ? -31.993 2.972 65.194 1.00 84.19 122 GLU A CA 1
ATOM 939 C C . GLU A 1 122 ? -30.853 1.989 64.870 1.00 84.19 122 GLU A C 1
ATOM 941 O O . GLU A 1 122 ? -30.422 1.873 63.722 1.00 84.19 122 GLU A O 1
ATOM 946 N N . ASN A 1 123 ? -30.400 1.215 65.863 1.00 86.31 123 ASN A N 1
ATOM 947 C CA . ASN A 1 123 ? -29.385 0.182 65.656 1.00 86.31 123 ASN A CA 1
ATOM 948 C C . ASN A 1 123 ? -29.875 -0.909 64.695 1.00 86.31 123 ASN A C 1
ATOM 950 O O . ASN A 1 123 ? -29.143 -1.304 63.785 1.00 86.31 123 ASN A O 1
ATOM 954 N N . MET A 1 124 ? -31.115 -1.380 64.866 1.00 84.81 124 MET A N 1
ATOM 955 C CA . MET A 1 124 ? -31.694 -2.383 63.971 1.00 84.81 124 MET A CA 1
ATOM 956 C C . MET A 1 124 ? -31.855 -1.835 62.549 1.00 84.81 124 MET A C 1
ATOM 958 O O . MET A 1 124 ? -31.521 -2.514 61.579 1.00 84.81 124 MET A O 1
ATOM 962 N N . ARG A 1 125 ? -32.281 -0.575 62.429 1.00 85.88 125 ARG A N 1
ATOM 963 C CA . ARG A 1 125 ? -32.378 0.162 61.164 1.00 85.88 125 ARG A CA 1
ATOM 964 C C . ARG A 1 125 ? -31.039 0.199 60.421 1.00 85.88 125 ARG A C 1
ATOM 966 O O . ARG A 1 125 ? -30.960 -0.153 59.248 1.00 85.88 125 ARG A O 1
ATOM 973 N N . SER A 1 126 ? -29.954 0.522 61.127 1.00 85.38 126 SER A N 1
ATOM 974 C CA . SER A 1 126 ? -28.598 0.528 60.563 1.00 85.38 126 SER A CA 1
ATOM 975 C C . SER A 1 126 ? -28.177 -0.846 60.024 1.00 85.38 126 SER A C 1
ATOM 977 O O . SER A 1 126 ? -27.655 -0.939 58.911 1.00 85.38 126 SER A O 1
ATOM 979 N N . ILE A 1 127 ? -28.461 -1.921 60.769 1.00 85.25 127 ILE A N 1
ATOM 980 C CA . ILE A 1 127 ? -28.159 -3.299 60.354 1.00 85.25 127 ILE A CA 1
ATOM 981 C C . ILE A 1 127 ? -28.950 -3.672 59.093 1.00 85.25 127 ILE A C 1
ATOM 983 O O . ILE A 1 127 ? -28.369 -4.181 58.133 1.00 85.25 127 ILE A O 1
ATOM 987 N N . VAL A 1 128 ? -30.256 -3.388 59.065 1.00 85.75 128 VAL A N 1
ATOM 988 C CA . VAL A 1 128 ? -31.130 -3.685 57.918 1.00 85.75 128 VAL A CA 1
ATOM 989 C C . VAL A 1 128 ? -30.688 -2.907 56.680 1.00 85.75 128 VAL A C 1
ATOM 991 O O . VAL A 1 128 ? -30.515 -3.511 55.622 1.00 85.75 128 VAL A O 1
ATOM 994 N N . MET A 1 129 ? -30.425 -1.603 56.801 1.00 84.12 129 MET A N 1
ATOM 995 C CA . MET A 1 129 ? -29.943 -0.776 55.689 1.00 84.12 129 MET A CA 1
ATOM 996 C C . MET A 1 129 ? -28.592 -1.232 55.153 1.00 84.12 129 MET A C 1
ATOM 998 O O . MET A 1 129 ? -28.427 -1.356 53.940 1.00 84.12 129 MET A O 1
ATOM 1002 N N . MET A 1 130 ? -27.632 -1.533 56.029 1.00 85.75 130 MET A N 1
ATOM 1003 C CA . MET A 1 130 ? -26.319 -2.022 55.608 1.00 85.75 130 MET A CA 1
ATOM 1004 C C . MET A 1 130 ? -26.445 -3.314 54.794 1.00 85.75 130 MET A C 1
ATOM 1006 O O . MET A 1 130 ? -25.807 -3.463 53.750 1.00 85.75 130 MET A O 1
ATOM 1010 N N . LYS A 1 131 ? -27.293 -4.241 55.245 1.00 81.00 131 LYS A N 1
ATOM 1011 C CA . LYS A 1 131 ? -27.500 -5.528 54.573 1.00 81.00 131 LYS A CA 1
ATOM 1012 C C . LYS A 1 131 ? -28.298 -5.380 53.284 1.00 81.00 131 LYS A C 1
ATOM 1014 O O . LYS A 1 131 ? -27.958 -6.030 52.302 1.00 81.00 131 LYS A O 1
ATOM 1019 N N . LEU A 1 132 ? -29.275 -4.478 53.241 1.00 83.00 132 LEU A N 1
ATOM 1020 C CA . LEU A 1 132 ? -30.010 -4.139 52.026 1.00 83.00 132 LEU A CA 1
ATOM 1021 C C . LEU A 1 132 ? -29.086 -3.550 50.947 1.00 83.00 132 LEU A C 1
ATOM 1023 O O . LEU A 1 132 ? -29.162 -3.965 49.793 1.00 83.00 132 LEU A O 1
ATOM 1027 N N . ILE A 1 133 ? -28.191 -2.628 51.317 1.00 82.50 133 ILE A N 1
ATOM 1028 C CA . ILE A 1 133 ? -27.199 -2.051 50.396 1.00 82.50 133 ILE A CA 1
ATOM 1029 C C . ILE A 1 133 ? -26.212 -3.127 49.933 1.00 82.50 133 ILE A C 1
ATOM 1031 O O . ILE A 1 133 ? -25.889 -3.215 48.754 1.00 82.50 133 ILE A O 1
ATOM 1035 N N . SER A 1 134 ? -25.743 -3.983 50.842 1.00 82.44 134 SER A N 1
ATOM 1036 C CA . SER A 1 134 ? -24.836 -5.072 50.476 1.00 82.44 134 SER A CA 1
ATOM 1037 C C . SER A 1 134 ? -25.501 -6.067 49.517 1.00 82.44 134 SER A C 1
ATOM 1039 O O . SER A 1 134 ? -24.873 -6.468 48.539 1.00 82.44 134 SER A O 1
ATOM 1041 N N . LEU A 1 135 ? -26.777 -6.400 49.737 1.00 79.06 135 LEU A N 1
ATOM 1042 C CA . LEU A 1 135 ? -27.577 -7.235 48.840 1.00 79.06 135 LEU A CA 1
ATOM 1043 C C . LEU A 1 135 ? -27.808 -6.565 47.481 1.00 79.06 135 LEU A C 1
ATOM 1045 O O . LEU A 1 135 ? -27.655 -7.227 46.460 1.00 79.06 135 LEU A O 1
ATOM 1049 N N . SER A 1 136 ? -28.131 -5.271 47.437 1.00 76.44 136 SER A N 1
ATOM 1050 C CA . SER A 1 136 ? -28.350 -4.561 46.171 1.00 76.44 136 SER A CA 1
ATOM 1051 C C . SER A 1 136 ? -27.066 -4.433 45.349 1.00 76.44 136 SER A C 1
ATOM 1053 O O . SER A 1 136 ? -27.098 -4.638 44.137 1.00 76.44 136 SER A O 1
ATOM 1055 N N . VAL A 1 137 ? -25.924 -4.184 45.997 1.00 80.25 137 VAL A N 1
ATOM 1056 C CA . VAL A 1 137 ? -24.604 -4.193 45.349 1.00 80.25 137 VAL A CA 1
ATOM 1057 C C . VAL A 1 137 ? -24.264 -5.588 44.840 1.00 80.25 137 VAL A C 1
ATOM 1059 O O . VAL A 1 137 ? -23.815 -5.721 43.704 1.00 80.25 137 VAL A O 1
ATOM 1062 N N . LEU A 1 138 ? -24.505 -6.629 45.642 1.00 72.81 138 LEU A N 1
ATOM 1063 C CA . LEU A 1 138 ? -24.268 -8.004 45.215 1.00 72.81 138 LEU A CA 1
ATOM 1064 C C . LEU A 1 138 ? -25.104 -8.318 43.963 1.00 72.81 138 LEU A C 1
ATOM 1066 O O . LEU A 1 138 ? -24.555 -8.797 42.982 1.00 72.81 138 LEU A O 1
ATOM 1070 N N . LEU A 1 139 ? -26.384 -7.938 43.935 1.00 71.81 139 LEU A N 1
ATOM 1071 C CA . LEU A 1 139 ? -27.266 -8.158 42.783 1.00 71.81 139 LEU A CA 1
ATOM 1072 C C . LEU A 1 139 ? -26.925 -7.321 41.548 1.00 71.81 139 LEU A C 1
ATOM 1074 O O . LEU A 1 139 ? -27.191 -7.754 40.428 1.00 71.81 139 LEU A O 1
ATOM 1078 N N . ALA A 1 140 ? -26.338 -6.140 41.733 1.00 70.56 140 ALA A N 1
ATOM 1079 C CA . ALA A 1 140 ? -25.891 -5.292 40.635 1.00 70.56 140 ALA A CA 1
ATOM 1080 C C . ALA A 1 140 ? -24.599 -5.803 39.973 1.00 70.56 140 ALA A C 1
ATOM 1082 O O . ALA A 1 140 ? -24.293 -5.412 38.844 1.00 70.56 140 ALA A O 1
ATOM 1083 N N . LEU A 1 141 ? -23.827 -6.665 40.647 1.00 67.50 141 LEU A N 1
ATOM 1084 C CA . LEU A 1 141 ? -22.578 -7.186 40.101 1.00 67.50 141 LEU A CA 1
ATOM 1085 C C . LEU A 1 141 ? -22.844 -8.263 39.034 1.00 67.50 141 LEU A C 1
ATOM 1087 O O . LEU A 1 141 ? -23.539 -9.249 39.301 1.00 67.50 141 LEU A O 1
ATOM 1091 N N . PRO A 1 142 ? -22.243 -8.144 37.833 1.00 59.38 142 PRO A N 1
ATOM 1092 C CA . PRO A 1 142 ? -22.311 -9.187 36.820 1.00 59.38 142 PRO A CA 1
ATOM 1093 C C . PRO A 1 142 ? -21.785 -10.509 37.381 1.00 59.38 142 PRO A C 1
ATOM 1095 O O . PRO A 1 142 ? -20.680 -10.573 37.923 1.00 59.38 142 PRO A O 1
ATOM 1098 N N . THR A 1 143 ? -22.561 -11.585 37.232 1.00 61.78 143 THR A N 1
ATOM 1099 C CA . THR A 1 143 ? -22.100 -12.922 37.629 1.00 61.78 143 THR A CA 1
ATOM 1100 C C . THR A 1 143 ? -20.745 -13.241 36.965 1.00 61.78 143 THR A C 1
ATOM 1102 O O . THR A 1 143 ? -20.567 -12.964 35.775 1.00 61.78 143 THR A O 1
ATOM 1105 N N . PRO A 1 144 ? -19.784 -13.864 37.675 1.00 60.34 144 PRO A N 1
ATOM 1106 C CA . PRO A 1 144 ? -18.442 -14.159 37.143 1.00 60.34 144 PRO A CA 1
ATOM 1107 C C . PRO A 1 144 ? -18.435 -14.943 35.814 1.00 60.34 144 PRO A C 1
ATOM 1109 O O . PRO A 1 144 ? -17.507 -14.847 35.007 1.00 60.34 144 PRO A O 1
ATOM 1112 N N . GLY A 1 145 ? -19.504 -15.699 35.540 1.00 60.84 145 GLY A N 1
ATOM 1113 C CA . GLY A 1 145 ? -19.707 -16.399 34.270 1.00 60.84 145 GLY A CA 1
ATOM 1114 C C . GLY A 1 145 ? -19.943 -15.477 33.065 1.00 60.84 145 GLY A C 1
ATOM 1115 O O . GLY A 1 145 ? -19.578 -15.840 31.951 1.00 60.84 145 GLY A O 1
ATOM 1116 N N . ALA A 1 146 ? -20.521 -14.290 33.259 1.00 61.25 146 ALA A N 1
ATOM 1117 C CA . ALA A 1 146 ? -20.699 -13.307 32.191 1.00 61.25 146 ALA A CA 1
ATOM 1118 C C . ALA A 1 146 ? -19.371 -12.613 31.850 1.00 61.25 146 ALA A C 1
ATOM 1120 O O . ALA A 1 146 ? -19.020 -12.513 30.676 1.00 61.25 146 ALA A O 1
ATOM 1121 N N . LEU A 1 147 ? -18.597 -12.229 32.871 1.00 63.69 147 LEU A N 1
ATOM 1122 C CA . LEU A 1 147 ? -17.276 -11.610 32.710 1.00 63.69 147 LEU A CA 1
ATOM 1123 C C . LEU A 1 147 ? -16.298 -12.519 31.959 1.00 63.69 147 LEU A C 1
ATOM 1125 O O . LEU A 1 147 ? -15.693 -12.085 30.989 1.00 63.69 147 LEU A O 1
ATOM 1129 N N . SER A 1 148 ? -16.212 -13.801 32.323 1.00 70.44 148 SER A N 1
ATOM 1130 C CA . SER A 1 148 ? -15.333 -14.758 31.626 1.00 70.44 148 SER A CA 1
ATOM 1131 C C . SER A 1 148 ? -15.728 -15.022 30.167 1.00 70.44 148 SER A C 1
ATOM 1133 O O . SER A 1 148 ? -14.869 -15.295 29.332 1.00 70.44 148 SER A O 1
ATOM 1135 N N . ARG A 1 149 ? -17.021 -14.940 29.825 1.00 73.94 149 ARG A N 1
ATOM 1136 C CA . ARG A 1 149 ? -17.487 -15.054 28.431 1.00 73.94 149 ARG A CA 1
ATOM 1137 C C . ARG A 1 149 ? -17.149 -13.813 27.612 1.00 73.94 149 ARG A C 1
ATOM 1139 O O . ARG A 1 149 ? -16.807 -13.949 26.442 1.00 73.94 149 ARG A O 1
ATOM 1146 N N . ILE A 1 150 ? -17.257 -12.632 28.219 1.00 75.06 150 ILE A N 1
ATOM 1147 C CA . ILE A 1 150 ? -16.863 -11.366 27.594 1.00 75.06 150 ILE A CA 1
ATOM 1148 C C . ILE A 1 150 ? -15.350 -11.355 27.371 1.00 75.06 150 ILE A C 1
ATOM 1150 O O . ILE A 1 150 ? -14.916 -11.086 26.261 1.00 75.06 150 ILE A O 1
ATOM 1154 N N . ASP A 1 151 ? -14.564 -11.739 28.374 1.00 76.56 151 ASP A N 1
ATOM 1155 C CA . ASP A 1 151 ? -13.100 -11.770 28.301 1.00 76.56 151 ASP A CA 1
ATOM 1156 C C . ASP A 1 151 ? -12.581 -12.726 27.211 1.00 76.56 151 ASP A C 1
ATOM 1158 O O . ASP A 1 151 ? -11.717 -12.364 26.413 1.00 76.56 151 ASP A O 1
ATOM 1162 N N . LYS A 1 152 ? -13.192 -13.915 27.090 1.00 79.12 152 LYS A N 1
ATOM 1163 C CA . LYS A 1 152 ? -12.902 -14.846 25.987 1.00 79.12 152 LYS A CA 1
ATOM 1164 C C . LYS A 1 152 ? -13.237 -14.255 24.621 1.00 79.12 152 LYS A C 1
ATOM 1166 O O . LYS A 1 152 ? -12.397 -14.294 23.734 1.00 79.12 152 LYS A O 1
ATOM 1171 N N . ARG A 1 153 ? -14.430 -13.670 24.459 1.00 78.06 153 ARG A N 1
ATOM 1172 C CA . ARG A 1 153 ? -14.833 -13.032 23.194 1.00 78.06 153 ARG A CA 1
ATOM 1173 C C . ARG A 1 153 ? -13.895 -11.897 22.799 1.00 78.06 153 ARG A C 1
ATOM 1175 O O . ARG A 1 153 ? -13.490 -11.827 21.648 1.00 78.06 153 ARG A O 1
ATOM 1182 N N . VAL A 1 154 ? -13.530 -11.046 23.755 1.00 84.44 154 VAL A N 1
ATOM 1183 C CA . VAL A 1 154 ? -12.598 -9.936 23.529 1.00 84.44 154 VAL A CA 1
ATOM 1184 C C . VAL A 1 154 ? -11.212 -10.460 23.152 1.00 84.44 154 VAL A C 1
ATOM 1186 O O . VAL A 1 154 ? -10.605 -9.932 22.225 1.00 84.44 154 VAL A O 1
ATOM 1189 N N . SER A 1 155 ? -10.722 -11.513 23.813 1.00 87.81 155 SER A N 1
ATOM 1190 C CA . SER A 1 155 ? -9.439 -12.138 23.462 1.00 87.81 155 SER A CA 1
ATOM 1191 C C . SER A 1 155 ? -9.450 -12.775 22.071 1.00 87.81 155 SER A C 1
ATOM 1193 O O . SER A 1 155 ? -8.494 -12.589 21.320 1.00 87.81 155 SER A O 1
ATOM 1195 N N . ASP A 1 156 ? -10.520 -13.482 21.705 1.00 88.75 156 ASP A N 1
ATOM 1196 C CA . ASP A 1 156 ? -10.651 -14.120 20.391 1.00 88.75 156 ASP A CA 1
ATOM 1197 C C . ASP A 1 156 ? -10.722 -13.065 19.273 1.00 88.75 156 ASP A C 1
ATOM 1199 O O . ASP A 1 156 ? -9.963 -13.131 18.304 1.00 88.75 156 ASP A O 1
ATOM 1203 N N . GLU A 1 157 ? -11.555 -12.031 19.441 1.00 88.25 157 GLU A N 1
ATOM 1204 C CA . GLU A 1 157 ? -11.647 -10.902 18.503 1.00 88.25 157 GLU A CA 1
ATOM 1205 C C . GLU A 1 157 ? -10.309 -10.163 18.371 1.00 88.25 157 GLU A C 1
ATOM 1207 O O . GLU A 1 157 ? -9.894 -9.800 17.266 1.00 88.25 157 GLU A O 1
ATOM 1212 N N . HIS A 1 158 ? -9.604 -9.969 19.489 1.00 91.56 158 HIS A N 1
ATOM 1213 C CA . HIS A 1 158 ? -8.281 -9.358 19.493 1.00 91.56 158 HIS A CA 1
ATOM 1214 C C . HIS A 1 158 ? -7.271 -10.208 18.715 1.00 91.56 158 HIS A C 1
ATOM 1216 O O . HIS A 1 158 ? -6.534 -9.679 17.881 1.00 91.56 158 HIS A O 1
ATOM 1222 N N . TRP A 1 159 ? -7.257 -11.524 18.931 1.00 88.56 159 TRP A N 1
ATOM 1223 C CA . TRP A 1 159 ? -6.343 -12.428 18.238 1.00 88.56 159 TRP A CA 1
ATOM 1224 C C . TRP A 1 159 ? -6.612 -12.481 16.729 1.00 88.56 159 TRP A C 1
ATOM 1226 O O . TRP A 1 159 ? -5.680 -12.444 15.923 1.00 88.56 159 TRP A O 1
ATOM 1236 N N . GLU A 1 160 ? -7.881 -12.480 16.319 1.00 92.75 160 GLU A N 1
ATOM 1237 C CA . GLU A 1 160 ? -8.257 -12.382 14.907 1.00 92.75 160 GLU A CA 1
ATOM 1238 C C . GLU A 1 160 ? -7.846 -11.049 14.273 1.00 92.75 160 GLU A C 1
ATOM 1240 O O . GLU A 1 160 ? -7.413 -11.022 13.117 1.00 92.75 160 GLU A O 1
ATOM 1245 N N . ALA A 1 161 ? -7.985 -9.937 14.998 1.00 91.50 161 ALA A N 1
ATOM 1246 C CA . ALA A 1 161 ? -7.550 -8.627 14.524 1.00 91.50 161 ALA A CA 1
ATOM 1247 C C . ALA A 1 161 ? -6.024 -8.580 14.336 1.00 91.50 161 ALA A C 1
ATOM 1249 O O . ALA A 1 161 ? -5.546 -8.109 13.302 1.00 91.50 161 ALA A O 1
ATOM 1250 N N . VAL A 1 162 ? -5.265 -9.141 15.282 1.00 93.25 162 VAL A N 1
ATOM 1251 C CA . VAL A 1 162 ? -3.800 -9.249 15.201 1.00 93.25 162 VAL A CA 1
ATOM 1252 C C . VAL A 1 162 ? -3.369 -10.118 14.016 1.00 93.25 162 VAL A C 1
ATOM 1254 O O . VAL A 1 162 ? -2.465 -9.738 13.271 1.00 93.25 162 VAL A O 1
ATOM 1257 N N . ASN A 1 163 ? -4.033 -11.251 13.781 1.00 94.06 163 ASN A N 1
ATOM 1258 C CA . ASN A 1 163 ? -3.726 -12.109 12.633 1.00 94.06 163 ASN A CA 1
ATOM 1259 C C . ASN A 1 163 ? -4.017 -11.407 11.302 1.00 94.06 163 ASN A C 1
ATOM 1261 O O . ASN A 1 163 ? -3.154 -11.389 10.424 1.00 94.06 163 ASN A O 1
ATOM 1265 N N . ARG A 1 164 ? -5.170 -10.731 11.186 1.00 92.88 164 ARG A N 1
ATOM 1266 C CA . ARG A 1 164 ? -5.491 -9.900 10.014 1.00 92.88 164 ARG A CA 1
ATOM 1267 C C . ARG A 1 164 ? -4.434 -8.822 9.773 1.00 92.88 164 ARG A C 1
ATOM 1269 O O . ARG A 1 164 ? -4.020 -8.610 8.635 1.00 92.88 164 ARG A O 1
ATOM 1276 N N . GLN A 1 165 ? -3.966 -8.163 10.831 1.00 93.00 165 GLN A N 1
ATOM 1277 C CA . GLN A 1 165 ? -2.911 -7.157 10.730 1.00 93.00 165 GLN A CA 1
ATOM 1278 C C . GLN A 1 165 ? -1.583 -7.760 10.242 1.00 93.00 165 GLN A C 1
ATOM 1280 O O . GLN A 1 165 ? -0.927 -7.178 9.377 1.00 93.00 165 GLN A O 1
ATOM 1285 N N . ASN A 1 166 ? -1.197 -8.937 10.737 1.00 94.50 166 ASN A N 1
ATOM 1286 C CA . ASN A 1 166 ? 0.017 -9.626 10.295 1.00 94.50 166 ASN A CA 1
ATOM 1287 C C . ASN A 1 166 ? -0.045 -10.060 8.823 1.00 94.50 166 ASN A C 1
ATOM 1289 O O . ASN A 1 166 ? 0.949 -9.928 8.104 1.00 94.50 166 ASN A O 1
ATOM 1293 N N . ASP A 1 167 ? -1.199 -10.526 8.346 1.00 95.25 167 ASP A N 1
ATOM 1294 C CA . ASP A 1 167 ? -1.378 -10.897 6.939 1.00 95.25 167 ASP A CA 1
ATOM 1295 C C . ASP A 1 167 ? -1.291 -9.678 6.010 1.00 95.25 167 ASP A C 1
ATOM 1297 O O . ASP A 1 167 ? -0.629 -9.733 4.968 1.00 95.25 167 ASP A O 1
ATOM 1301 N N . LEU A 1 168 ? -1.858 -8.537 6.423 1.00 95.69 168 LEU A N 1
ATOM 1302 C CA . LEU A 1 168 ? -1.699 -7.273 5.699 1.00 95.69 168 LEU A CA 1
ATOM 1303 C C . LEU A 1 168 ? -0.229 -6.842 5.623 1.00 95.69 168 LEU A C 1
ATOM 1305 O O . LEU A 1 168 ? 0.240 -6.461 4.549 1.00 95.69 168 LEU A O 1
ATOM 1309 N N . LEU A 1 169 ? 0.528 -6.953 6.720 1.00 96.00 169 LEU A N 1
ATOM 1310 C CA . LEU A 1 169 ? 1.961 -6.633 6.728 1.00 96.00 169 LEU A CA 1
ATOM 1311 C C . LEU A 1 169 ? 2.765 -7.530 5.776 1.00 96.00 169 LEU A C 1
ATOM 1313 O O . LEU A 1 169 ? 3.645 -7.041 5.065 1.00 96.00 169 LEU A O 1
ATOM 1317 N N . ARG A 1 170 ? 2.446 -8.828 5.702 1.00 95.19 170 ARG A N 1
ATOM 1318 C CA . ARG A 1 170 ? 3.067 -9.745 4.729 1.00 95.19 170 ARG A CA 1
ATOM 1319 C C . ARG A 1 170 ? 2.768 -9.329 3.292 1.00 95.19 170 ARG A C 1
ATOM 1321 O O . ARG A 1 170 ? 3.686 -9.301 2.473 1.00 95.19 170 ARG A O 1
ATOM 1328 N N . SER A 1 171 ? 1.522 -8.956 3.001 1.00 96.38 171 SER A N 1
ATOM 1329 C CA . SER A 1 171 ? 1.132 -8.474 1.673 1.00 96.38 171 SER A CA 1
ATOM 1330 C C . SER A 1 171 ? 1.861 -7.183 1.293 1.00 96.38 171 SER A C 1
ATOM 1332 O O . SER A 1 171 ? 2.352 -7.069 0.171 1.00 96.38 171 SER A O 1
ATOM 1334 N N . ILE A 1 172 ? 1.975 -6.223 2.218 1.00 95.38 172 ILE A N 1
ATOM 1335 C CA . ILE A 1 172 ? 2.705 -4.963 1.995 1.00 95.38 172 ILE A CA 1
ATOM 1336 C C . ILE A 1 172 ? 4.178 -5.241 1.690 1.00 95.38 172 ILE A C 1
ATOM 1338 O O . ILE A 1 172 ? 4.721 -4.695 0.730 1.00 95.38 172 ILE A O 1
ATOM 1342 N N . ASN A 1 173 ? 4.817 -6.124 2.458 1.00 94.69 173 ASN A N 1
ATOM 1343 C CA . ASN A 1 173 ? 6.207 -6.501 2.214 1.00 94.69 173 ASN A CA 1
ATOM 1344 C C . ASN A 1 173 ? 6.379 -7.171 0.842 1.00 94.69 173 ASN A C 1
ATOM 1346 O O . ASN A 1 173 ? 7.309 -6.826 0.114 1.00 94.69 173 ASN A O 1
ATOM 1350 N N . GLY A 1 174 ? 5.455 -8.055 0.451 1.00 95.50 174 GLY A N 1
ATOM 1351 C CA . GLY A 1 174 ? 5.433 -8.657 -0.885 1.00 95.50 174 GLY A CA 1
ATOM 1352 C C . GLY A 1 174 ? 5.350 -7.607 -1.997 1.00 95.50 174 GLY A C 1
ATOM 1353 O O . GLY A 1 174 ? 6.202 -7.580 -2.887 1.00 95.50 174 GLY A O 1
ATOM 1354 N N . LEU A 1 175 ? 4.398 -6.675 -1.904 1.00 95.50 175 LEU A N 1
ATOM 1355 C CA . LEU A 1 175 ? 4.253 -5.581 -2.872 1.00 95.50 175 LEU A CA 1
ATOM 1356 C C . LEU A 1 175 ? 5.505 -4.701 -2.946 1.00 95.50 175 LEU A C 1
ATOM 1358 O O . LEU A 1 175 ? 5.939 -4.339 -4.039 1.00 95.50 175 LEU A O 1
ATOM 1362 N N . ASN A 1 176 ? 6.132 -4.407 -1.808 1.00 95.38 176 ASN A N 1
ATOM 1363 C CA . ASN A 1 176 ? 7.340 -3.588 -1.769 1.00 95.38 176 ASN A CA 1
ATOM 1364 C C . ASN A 1 176 ? 8.530 -4.283 -2.461 1.00 95.38 176 ASN A C 1
ATOM 1366 O O . ASN A 1 176 ? 9.277 -3.648 -3.208 1.00 95.38 176 ASN A O 1
ATOM 1370 N N . THR A 1 177 ? 8.680 -5.604 -2.291 1.00 94.81 177 THR A N 1
ATOM 1371 C CA . THR A 1 177 ? 9.699 -6.380 -3.027 1.00 94.81 177 THR A CA 1
ATOM 1372 C C . THR A 1 177 ? 9.434 -6.422 -4.532 1.00 94.81 177 THR A C 1
ATOM 1374 O O . THR A 1 177 ? 10.366 -6.343 -5.332 1.00 94.81 177 THR A O 1
ATOM 1377 N N . GLN A 1 178 ? 8.168 -6.481 -4.947 1.00 94.25 178 GLN A N 1
ATOM 1378 C CA . GLN A 1 178 ? 7.816 -6.417 -6.362 1.00 94.25 178 GLN A CA 1
ATOM 1379 C C . GLN A 1 178 ? 8.099 -5.024 -6.943 1.00 94.25 178 GLN A C 1
ATOM 1381 O O . GLN A 1 178 ? 8.636 -4.907 -8.044 1.00 94.25 178 GLN A O 1
ATOM 1386 N N . GLN A 1 179 ? 7.791 -3.964 -6.195 1.00 94.38 179 GLN A N 1
ATOM 1387 C CA . GLN A 1 179 ? 8.055 -2.587 -6.603 1.00 94.38 179 GLN A CA 1
ATOM 1388 C C . GLN A 1 179 ? 9.555 -2.303 -6.742 1.00 94.38 179 GLN A C 1
ATOM 1390 O O . GLN A 1 179 ? 9.967 -1.653 -7.705 1.00 94.38 179 GLN A O 1
ATOM 1395 N N . SER A 1 180 ? 10.392 -2.824 -5.840 1.00 93.56 180 SER A N 1
ATOM 1396 C CA . SER A 1 180 ? 11.846 -2.707 -5.984 1.00 93.56 180 SER A CA 1
ATOM 1397 C C . SER A 1 180 ? 12.357 -3.450 -7.225 1.00 93.56 180 SER A C 1
ATOM 1399 O O . SER A 1 180 ? 13.168 -2.893 -7.966 1.00 93.56 180 SER A O 1
ATOM 1401 N N . GLY A 1 181 ? 11.816 -4.638 -7.524 1.00 95.56 181 GLY A N 1
ATOM 1402 C CA . GLY A 1 181 ? 12.094 -5.370 -8.764 1.00 95.56 181 GLY A CA 1
ATOM 1403 C C . GLY A 1 181 ? 11.676 -4.614 -10.033 1.00 95.56 181 GLY A C 1
ATOM 1404 O O . GLY A 1 181 ? 12.411 -4.582 -11.016 1.00 95.56 181 GLY A O 1
ATOM 1405 N N . LEU A 1 182 ? 10.527 -3.937 -10.020 1.00 95.06 182 LEU A N 1
ATOM 1406 C CA . LEU A 1 182 ? 10.107 -3.098 -11.148 1.00 95.06 182 LEU A CA 1
ATOM 1407 C C . LEU A 1 182 ? 11.032 -1.890 -11.335 1.00 95.06 182 LEU A C 1
ATOM 1409 O O . LEU A 1 182 ? 11.404 -1.570 -12.462 1.00 95.06 182 LEU A O 1
ATOM 1413 N N . ASN A 1 183 ? 11.463 -1.249 -10.249 1.00 95.38 183 ASN A N 1
ATOM 1414 C CA . ASN A 1 183 ? 12.380 -0.111 -10.323 1.00 95.38 183 ASN A CA 1
ATOM 1415 C C . ASN A 1 183 ? 13.753 -0.498 -10.901 1.00 95.38 183 ASN A C 1
ATOM 1417 O O . ASN A 1 183 ? 14.331 0.257 -11.692 1.00 95.38 183 ASN A O 1
ATOM 1421 N N . THR A 1 184 ? 14.282 -1.677 -10.556 1.00 95.44 184 THR A N 1
ATOM 1422 C CA . THR A 1 184 ? 15.539 -2.172 -11.144 1.00 95.44 184 THR A CA 1
ATOM 1423 C C . THR A 1 184 ? 15.384 -2.484 -12.633 1.00 95.44 184 THR A C 1
ATOM 1425 O O . THR A 1 184 ? 16.257 -2.128 -13.424 1.00 95.44 184 THR A O 1
ATOM 1428 N N . LEU A 1 185 ? 14.249 -3.050 -13.056 1.00 95.88 185 LEU A N 1
ATOM 1429 C CA . LEU A 1 185 ? 13.952 -3.254 -14.477 1.00 95.88 185 LEU A CA 1
ATOM 1430 C C . LEU A 1 185 ? 13.825 -1.930 -15.244 1.00 95.88 185 LEU A C 1
ATOM 1432 O O . LEU A 1 185 ? 14.414 -1.792 -16.315 1.00 95.88 185 LEU A O 1
ATOM 1436 N N . ILE A 1 186 ? 13.112 -0.941 -14.697 1.00 94.62 186 ILE A N 1
ATOM 1437 C CA . ILE A 1 186 ? 12.940 0.382 -15.321 1.00 94.62 186 ILE A CA 1
ATOM 1438 C C . ILE A 1 186 ? 14.290 1.088 -15.475 1.00 94.62 186 ILE A C 1
ATOM 1440 O O . ILE A 1 186 ? 14.609 1.599 -16.549 1.00 94.62 186 ILE A O 1
ATOM 1444 N N . SER A 1 187 ? 15.108 1.098 -14.421 1.00 94.88 187 SER A N 1
ATOM 1445 C CA . SER A 1 187 ? 16.449 1.694 -14.468 1.00 94.88 187 SER A CA 1
ATOM 1446 C C . SER A 1 187 ? 17.370 0.963 -15.450 1.00 94.88 187 SER A C 1
ATOM 1448 O O . SER A 1 187 ? 18.072 1.615 -16.226 1.00 94.88 187 SER A O 1
ATOM 1450 N N . GLY A 1 188 ? 17.316 -0.371 -15.500 1.00 95.06 188 GLY A N 1
ATOM 1451 C CA . GLY A 1 188 ? 18.034 -1.173 -16.492 1.00 95.06 188 GLY A CA 1
ATOM 1452 C C . GLY A 1 188 ? 17.615 -0.852 -17.929 1.00 95.06 188 GLY A C 1
ATOM 1453 O O . GLY A 1 188 ? 18.470 -0.593 -18.779 1.00 95.06 188 GLY A O 1
ATOM 1454 N N . ALA A 1 189 ? 16.308 -0.790 -18.193 1.00 93.44 189 ALA A N 1
ATOM 1455 C CA . ALA A 1 189 ? 15.759 -0.439 -19.501 1.00 93.44 189 ALA A CA 1
ATOM 1456 C C . ALA A 1 189 ? 16.142 0.990 -19.922 1.00 93.44 189 ALA A C 1
ATOM 1458 O O . ALA A 1 189 ? 16.559 1.207 -21.059 1.00 93.44 189 ALA A O 1
ATOM 1459 N N . SER A 1 190 ? 16.075 1.951 -18.997 1.00 94.50 190 SER A N 1
ATOM 1460 C CA . SER A 1 190 ? 16.485 3.341 -19.230 1.00 94.50 190 SER A CA 1
ATOM 1461 C C . SER A 1 190 ? 17.972 3.445 -19.590 1.00 94.50 190 SER A C 1
ATOM 1463 O O . SER A 1 190 ? 18.337 4.077 -20.583 1.00 94.50 190 SER A O 1
ATOM 1465 N N . ASN A 1 191 ? 18.838 2.743 -18.854 1.00 95.31 191 ASN A N 1
ATOM 1466 C CA . ASN A 1 191 ? 20.272 2.701 -19.140 1.00 95.31 191 ASN A CA 1
ATOM 1467 C C . ASN A 1 191 ? 20.572 2.059 -20.504 1.00 95.31 191 ASN A C 1
ATOM 1469 O O . ASN A 1 191 ? 21.403 2.570 -21.260 1.00 95.31 191 ASN A O 1
ATOM 1473 N N . ALA A 1 192 ? 19.878 0.970 -20.848 1.00 94.06 192 ALA A N 1
ATOM 1474 C CA . ALA A 1 192 ? 20.011 0.317 -22.148 1.00 94.06 192 ALA A CA 1
ATOM 1475 C C . ALA A 1 192 ? 19.555 1.234 -23.297 1.00 94.06 192 ALA A C 1
ATOM 1477 O O . ALA A 1 192 ? 20.261 1.362 -24.301 1.00 94.06 192 ALA A O 1
ATOM 1478 N N . ALA A 1 193 ? 18.425 1.928 -23.131 1.00 93.75 193 ALA A N 1
ATOM 1479 C CA . ALA A 1 193 ? 17.928 2.904 -24.095 1.00 93.75 193 ALA A CA 1
ATOM 1480 C C . ALA A 1 193 ? 18.917 4.066 -24.281 1.00 93.75 193 ALA A C 1
ATOM 1482 O O . ALA A 1 193 ? 19.259 4.413 -25.411 1.00 93.75 193 ALA A O 1
ATOM 1483 N N . ALA A 1 194 ? 19.462 4.614 -23.190 1.00 94.38 194 ALA A N 1
ATOM 1484 C CA . ALA A 1 194 ? 20.480 5.660 -23.250 1.00 94.38 194 ALA A CA 1
ATOM 1485 C C . ALA A 1 194 ? 21.753 5.193 -23.981 1.00 94.38 194 ALA A C 1
ATOM 1487 O O . ALA A 1 194 ? 22.318 5.937 -24.788 1.00 94.38 194 ALA A O 1
ATOM 1488 N N . ALA A 1 195 ? 22.197 3.954 -23.746 1.00 94.06 195 ALA A N 1
ATOM 1489 C CA . ALA A 1 195 ? 23.336 3.369 -24.449 1.00 94.06 195 ALA A CA 1
ATOM 1490 C C . ALA A 1 195 ? 23.061 3.202 -25.952 1.00 94.06 195 ALA A C 1
ATOM 1492 O O . ALA A 1 195 ? 23.929 3.510 -26.774 1.00 94.06 195 ALA A O 1
ATOM 1493 N N . HIS A 1 196 ? 21.855 2.761 -26.320 1.00 95.75 196 HIS A N 1
ATOM 1494 C CA . HIS A 1 196 ? 21.446 2.633 -27.716 1.00 95.75 196 HIS A CA 1
ATOM 1495 C C . HIS A 1 196 ? 21.417 3.995 -28.420 1.00 95.75 196 HIS A C 1
ATOM 1497 O O . HIS A 1 196 ? 22.024 4.150 -29.479 1.00 95.75 196 HIS A O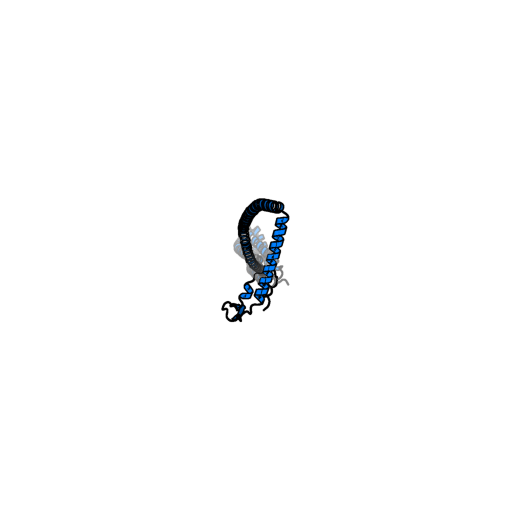 1
ATOM 1503 N N . SER A 1 197 ? 20.820 5.008 -27.787 1.00 95.81 197 SER A N 1
ATOM 1504 C CA . SER A 1 197 ? 20.798 6.383 -28.299 1.00 95.81 197 SER A CA 1
ATOM 1505 C C . SER A 1 197 ? 22.204 6.946 -28.503 1.00 95.81 197 SER A C 1
ATOM 1507 O O . SER A 1 197 ? 22.482 7.541 -29.543 1.00 95.81 197 SER A O 1
ATOM 1509 N N . ARG A 1 198 ? 23.131 6.713 -27.561 1.00 96.12 198 ARG A N 1
ATOM 1510 C CA . ARG A 1 198 ? 24.539 7.117 -27.727 1.00 96.12 198 ARG A CA 1
ATOM 1511 C C . ARG A 1 198 ? 25.179 6.446 -28.940 1.00 96.12 198 ARG A C 1
ATOM 1513 O O . ARG A 1 198 ? 25.783 7.139 -29.751 1.00 96.12 198 ARG A O 1
ATOM 1520 N N . ARG A 1 199 ? 25.012 5.126 -29.096 1.00 94.75 199 ARG A N 1
ATOM 1521 C CA . ARG A 1 199 ? 25.540 4.384 -30.257 1.00 94.75 199 ARG A CA 1
ATOM 1522 C C . ARG A 1 199 ? 24.975 4.913 -31.572 1.00 94.75 199 ARG A C 1
ATOM 1524 O O . ARG A 1 199 ? 25.736 5.113 -32.515 1.00 94.75 199 ARG A O 1
ATOM 1531 N N . PHE A 1 200 ? 23.671 5.175 -31.621 1.00 95.31 200 PHE A N 1
ATOM 1532 C CA . PHE A 1 200 ? 23.021 5.732 -32.801 1.00 95.31 200 PHE A CA 1
ATOM 1533 C C . PHE A 1 200 ? 23.587 7.109 -33.160 1.00 95.31 200 PHE A C 1
ATOM 1535 O O . PHE A 1 200 ? 23.991 7.325 -34.299 1.00 95.31 200 PHE A O 1
ATOM 1542 N N . LEU A 1 201 ? 23.722 8.011 -32.182 1.00 95.00 201 LEU A N 1
ATOM 1543 C CA . LEU A 1 201 ? 24.325 9.325 -32.411 1.00 95.00 201 LEU A CA 1
ATOM 1544 C C . LEU A 1 201 ? 25.763 9.212 -32.927 1.00 95.00 201 LEU A C 1
ATOM 1546 O O . LEU A 1 201 ? 26.116 9.909 -33.874 1.00 95.00 201 LEU A O 1
ATOM 1550 N N . THR A 1 202 ? 26.577 8.309 -32.373 1.00 95.12 202 THR A N 1
ATOM 1551 C CA . THR A 1 202 ? 27.933 8.048 -32.883 1.00 95.12 202 THR A CA 1
ATOM 1552 C C . THR A 1 202 ? 27.919 7.534 -34.325 1.00 95.12 202 THR A C 1
ATOM 1554 O O . THR A 1 202 ? 28.763 7.923 -35.131 1.00 95.12 202 THR A O 1
ATOM 1557 N N . MET A 1 203 ? 26.949 6.694 -34.690 1.00 94.38 203 MET A N 1
ATOM 1558 C CA . MET A 1 203 ? 26.788 6.240 -36.071 1.00 94.38 203 MET A CA 1
ATOM 1559 C C . MET A 1 203 ? 26.419 7.407 -36.996 1.00 94.38 203 MET A C 1
ATOM 1561 O O . MET A 1 203 ? 27.036 7.576 -38.047 1.00 94.38 203 MET A O 1
ATOM 1565 N N . CYS A 1 204 ? 25.478 8.262 -36.586 1.00 94.00 204 CYS A N 1
ATOM 1566 C CA . CYS A 1 204 ? 25.093 9.455 -37.338 1.00 94.00 204 CYS A CA 1
ATOM 1567 C C . CYS A 1 204 ? 26.267 10.426 -37.530 1.00 94.00 204 CYS A C 1
ATOM 1569 O O . CYS A 1 204 ? 26.460 10.936 -38.635 1.00 94.00 204 CYS A O 1
ATOM 1571 N N . THR A 1 205 ? 27.085 10.667 -36.500 1.00 94.62 205 THR A N 1
ATOM 1572 C CA . THR A 1 205 ? 28.270 11.530 -36.630 1.00 94.62 205 THR A CA 1
ATOM 1573 C C . THR A 1 205 ? 29.352 10.906 -37.513 1.00 94.62 205 THR A C 1
ATOM 1575 O O . THR A 1 205 ? 29.999 11.625 -38.283 1.00 94.62 205 THR A O 1
ATOM 1578 N N . GLY A 1 206 ? 29.510 9.580 -37.469 1.00 93.62 206 GLY A N 1
ATOM 1579 C CA . GLY A 1 206 ? 30.373 8.826 -38.379 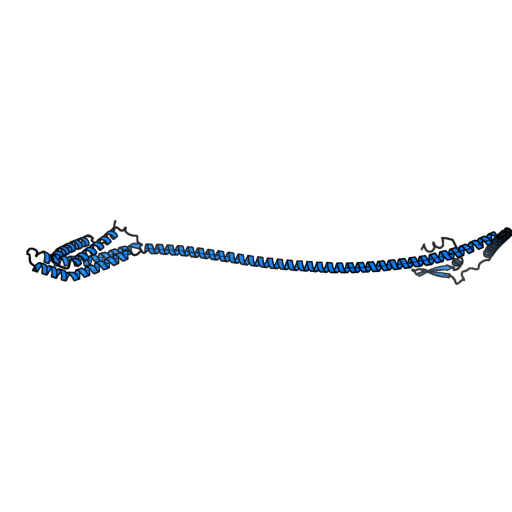1.00 93.62 206 GLY A CA 1
ATOM 1580 C C . GLY A 1 206 ? 29.940 8.975 -39.839 1.00 93.62 206 GLY A C 1
ATOM 1581 O O . GLY A 1 206 ? 30.747 9.359 -40.685 1.00 93.62 206 GLY A O 1
ATOM 1582 N N . ILE A 1 207 ? 28.650 8.771 -40.128 1.00 95.56 207 ILE A N 1
ATOM 1583 C CA . ILE A 1 207 ? 28.073 8.945 -41.470 1.00 95.56 207 ILE A CA 1
ATOM 1584 C C . ILE A 1 207 ? 28.244 10.391 -41.950 1.00 95.56 207 ILE A C 1
ATOM 1586 O O . ILE A 1 207 ? 28.714 10.615 -43.064 1.00 95.56 207 ILE A O 1
ATOM 1590 N N . ALA A 1 208 ? 27.928 11.381 -41.110 1.00 94.69 208 ALA A N 1
ATOM 1591 C CA . ALA A 1 208 ? 28.079 12.792 -41.462 1.00 94.69 208 ALA A CA 1
ATOM 1592 C C . ALA A 1 208 ? 29.537 13.148 -41.809 1.00 94.69 208 ALA A C 1
ATOM 1594 O O . ALA A 1 208 ? 29.793 13.874 -42.773 1.00 94.69 208 ALA A O 1
ATOM 1595 N N . SER A 1 209 ? 30.498 12.605 -41.058 1.00 95.25 209 SER A N 1
ATOM 1596 C CA . SER A 1 209 ? 31.929 12.748 -41.351 1.00 95.25 209 SER A CA 1
ATOM 1597 C C . SER A 1 209 ? 32.313 12.068 -42.669 1.00 95.25 209 SER A C 1
ATOM 1599 O O . SER A 1 209 ? 33.017 12.668 -43.481 1.00 95.25 209 SER A O 1
ATOM 1601 N N . GLY A 1 210 ? 31.797 10.862 -42.927 1.00 94.44 210 GLY A N 1
ATOM 1602 C CA . GLY A 1 210 ? 31.999 10.137 -44.183 1.00 94.44 210 GLY A CA 1
ATOM 1603 C C . GLY A 1 210 ? 31.474 10.898 -45.403 1.00 94.44 210 GLY A C 1
ATOM 1604 O O . GLY A 1 210 ? 32.193 11.048 -46.388 1.00 94.44 210 GLY A O 1
ATOM 1605 N N . ILE A 1 211 ? 30.269 11.473 -45.319 1.00 94.75 211 ILE A N 1
ATOM 1606 C CA . ILE A 1 211 ? 29.682 12.310 -46.380 1.00 94.75 211 ILE A CA 1
ATOM 1607 C C . ILE A 1 211 ? 30.544 13.557 -46.631 1.00 94.75 211 ILE A C 1
ATOM 1609 O O . ILE A 1 211 ? 30.796 13.927 -47.782 1.00 94.75 211 ILE A O 1
ATOM 1613 N N . LYS A 1 212 ? 31.040 14.209 -45.570 1.00 95.00 212 LYS A N 1
ATOM 1614 C CA . LYS A 1 212 ? 31.960 15.352 -45.706 1.00 95.00 212 LYS A CA 1
ATOM 1615 C C . LYS A 1 212 ? 33.261 14.951 -46.400 1.00 95.00 212 LYS A C 1
ATOM 1617 O O . LYS A 1 212 ? 33.721 15.673 -47.282 1.00 95.00 212 LYS A O 1
ATOM 1622 N N . LEU A 1 213 ? 33.833 13.801 -46.049 1.00 95.06 213 LEU A N 1
ATOM 1623 C CA . LEU A 1 213 ? 35.047 13.307 -46.694 1.00 95.06 213 LEU A CA 1
ATOM 1624 C C . LEU A 1 213 ? 34.797 12.995 -48.175 1.00 95.06 213 LEU A C 1
ATOM 1626 O O . LEU A 1 213 ? 35.530 13.495 -49.026 1.00 95.06 213 LEU A O 1
ATOM 1630 N N . LEU A 1 214 ? 33.727 12.263 -48.491 1.00 95.25 214 LEU A N 1
ATOM 1631 C CA . LEU A 1 214 ? 33.378 11.881 -49.860 1.00 95.25 214 LEU A CA 1
ATOM 1632 C C . LEU A 1 214 ? 33.084 13.100 -50.743 1.00 95.25 214 LEU A C 1
ATOM 1634 O O . LEU A 1 214 ? 33.573 13.186 -51.863 1.00 95.25 214 LEU A O 1
ATOM 1638 N N . SER A 1 215 ? 32.347 14.086 -50.227 1.00 95.38 215 SER A N 1
ATOM 1639 C CA . SER A 1 215 ? 32.094 15.338 -50.953 1.00 95.38 215 SER A CA 1
ATOM 1640 C C . SER A 1 215 ? 33.372 16.154 -51.171 1.00 95.38 215 SER A C 1
ATOM 1642 O O . SER A 1 215 ? 33.541 16.774 -52.224 1.00 95.38 215 SER A O 1
ATOM 1644 N N . SER A 1 216 ? 34.306 16.133 -50.214 1.00 94.94 216 SER A N 1
ATOM 1645 C CA . SER A 1 216 ? 35.618 16.760 -50.390 1.00 94.94 216 SER A CA 1
ATOM 1646 C C . SER A 1 216 ? 36.467 16.040 -51.444 1.00 94.94 216 SER A C 1
ATOM 1648 O O . SER A 1 216 ? 37.132 16.704 -52.243 1.00 94.94 216 SER A O 1
ATOM 1650 N N . ASP A 1 217 ? 36.406 14.707 -51.491 1.00 94.50 217 ASP A N 1
ATOM 1651 C CA . ASP A 1 217 ? 37.138 13.895 -52.461 1.00 94.50 217 ASP A CA 1
ATOM 1652 C C . ASP A 1 217 ? 36.559 14.042 -53.872 1.00 94.50 217 ASP A C 1
ATOM 1654 O O . ASP A 1 217 ? 37.300 14.281 -54.824 1.00 94.50 217 ASP A O 1
ATOM 1658 N N . GLN A 1 218 ? 35.230 14.067 -53.992 1.00 94.38 218 GLN A N 1
ATOM 1659 C CA . GLN A 1 218 ? 34.530 14.351 -55.243 1.00 94.38 218 GLN A CA 1
ATOM 1660 C C . GLN A 1 218 ? 34.989 15.683 -55.852 1.00 94.38 218 GLN A C 1
ATOM 1662 O O . GLN A 1 218 ? 35.391 15.734 -57.015 1.00 94.38 218 GLN A O 1
ATOM 1667 N N . ARG A 1 219 ? 35.046 16.755 -55.050 1.00 93.81 219 ARG A N 1
ATOM 1668 C CA . ARG A 1 219 ? 35.548 18.065 -55.507 1.00 93.81 219 ARG A CA 1
ATOM 1669 C C . ARG A 1 219 ? 37.015 18.018 -55.947 1.00 93.81 219 ARG A C 1
ATOM 1671 O O . ARG A 1 219 ? 37.407 18.732 -56.872 1.00 93.81 219 ARG A O 1
ATOM 1678 N N . ARG A 1 220 ? 37.858 17.215 -55.286 1.00 93.31 220 ARG A N 1
ATOM 1679 C CA . ARG A 1 220 ? 39.262 17.023 -55.694 1.00 93.31 220 ARG A CA 1
ATOM 1680 C C . ARG A 1 220 ? 39.350 16.272 -57.021 1.00 93.31 220 ARG A C 1
ATOM 1682 O O . ARG A 1 220 ? 40.142 16.671 -57.876 1.00 93.31 220 ARG A O 1
ATOM 1689 N N . ASN A 1 221 ? 38.529 15.244 -57.210 1.00 94.00 221 ASN A N 1
ATOM 1690 C CA . ASN A 1 221 ? 38.477 14.462 -58.441 1.00 94.00 221 ASN A CA 1
ATOM 1691 C C . ASN A 1 221 ? 37.980 15.299 -59.624 1.00 94.00 221 ASN A C 1
ATOM 1693 O O . ASN A 1 221 ? 38.622 15.290 -60.671 1.00 94.00 221 ASN A O 1
ATOM 1697 N N . GLU A 1 222 ? 36.943 16.119 -59.443 1.00 93.81 222 GLU A N 1
ATOM 1698 C CA . GLU A 1 222 ? 36.474 17.064 -60.468 1.00 93.81 222 GLU A CA 1
ATOM 1699 C C . GLU A 1 222 ? 37.572 18.053 -60.888 1.00 93.81 222 GLU A C 1
ATOM 1701 O O . GLU A 1 222 ? 37.805 18.262 -62.080 1.00 93.81 222 GLU A O 1
ATOM 1706 N N . ARG A 1 223 ? 38.326 18.610 -59.927 1.00 93.31 223 ARG A N 1
ATOM 1707 C CA . ARG A 1 223 ? 39.475 19.484 -60.230 1.00 93.31 223 ARG A CA 1
ATOM 1708 C C . ARG A 1 223 ? 40.569 18.755 -61.009 1.00 93.31 223 ARG A C 1
ATOM 1710 O O . ARG A 1 223 ? 41.116 19.320 -61.957 1.00 93.31 223 ARG A O 1
ATOM 1717 N N . ARG A 1 224 ? 40.895 17.515 -60.631 1.00 92.88 224 ARG A N 1
ATOM 1718 C CA . ARG A 1 224 ? 41.878 16.686 -61.351 1.00 92.88 224 ARG A CA 1
ATOM 1719 C C . ARG A 1 224 ? 41.410 16.387 -62.775 1.00 92.88 224 ARG A C 1
ATOM 1721 O O . ARG A 1 224 ? 42.197 16.561 -63.702 1.00 92.88 224 ARG A O 1
ATOM 1728 N N . ALA A 1 225 ? 40.144 16.013 -62.956 1.00 91.19 225 ALA A N 1
ATOM 1729 C CA . ALA A 1 225 ? 39.550 15.755 -64.264 1.00 91.19 225 ALA A CA 1
ATOM 1730 C C . ALA A 1 225 ? 39.566 17.009 -65.152 1.00 91.19 225 ALA A C 1
ATOM 1732 O O . ALA A 1 225 ? 39.975 16.937 -66.311 1.00 91.19 225 ALA A O 1
ATOM 1733 N N . TYR A 1 226 ? 39.217 18.175 -64.597 1.00 93.25 226 TYR A N 1
ATOM 1734 C CA . TYR A 1 226 ? 39.287 19.452 -65.308 1.00 93.25 226 TYR A CA 1
ATOM 1735 C C . TYR A 1 226 ? 40.712 19.780 -65.776 1.00 93.25 226 TYR A C 1
ATOM 1737 O O . TYR A 1 226 ? 40.923 20.096 -66.948 1.00 93.25 226 TYR A O 1
ATOM 1745 N N . LEU A 1 227 ? 41.708 19.669 -64.889 1.00 93.31 227 LEU A N 1
ATOM 1746 C CA . LEU A 1 227 ? 43.112 19.918 -65.236 1.00 93.31 227 LEU A CA 1
ATOM 1747 C C . LEU A 1 227 ? 43.630 18.924 -66.279 1.00 93.31 227 LEU A C 1
ATOM 1749 O O . LEU A 1 227 ? 44.311 19.320 -67.224 1.00 93.31 227 LEU A O 1
ATOM 1753 N N . HIS A 1 228 ? 43.288 17.644 -66.133 1.00 92.44 228 HIS A N 1
ATOM 1754 C CA . HIS A 1 228 ? 43.666 16.607 -67.086 1.00 92.44 228 HIS A CA 1
ATOM 1755 C C . HIS A 1 228 ? 43.080 16.882 -68.477 1.00 92.44 228 HIS A C 1
ATOM 1757 O O . HIS A 1 228 ? 43.818 16.888 -69.462 1.00 92.44 228 HIS A O 1
ATOM 1763 N N . ASN A 1 229 ? 41.787 17.208 -68.556 1.00 92.62 229 ASN A N 1
ATOM 1764 C CA . ASN A 1 229 ? 41.124 17.540 -69.815 1.00 92.62 229 ASN A CA 1
ATOM 1765 C C . ASN A 1 229 ? 41.706 18.823 -70.440 1.00 92.62 229 ASN A C 1
ATOM 1767 O O . ASN A 1 229 ? 42.028 18.852 -71.627 1.00 92.62 229 ASN A O 1
ATOM 1771 N N . LYS A 1 230 ? 41.972 19.857 -69.629 1.00 92.44 230 LYS A N 1
ATOM 1772 C CA . LYS A 1 230 ? 42.666 21.072 -70.086 1.00 92.44 230 LYS A CA 1
ATOM 1773 C C . LYS A 1 230 ? 44.032 20.747 -70.698 1.00 92.44 230 LYS A C 1
ATOM 1775 O O . LYS A 1 230 ? 44.356 21.263 -71.766 1.00 92.44 230 LYS A O 1
ATOM 1780 N N . ASN A 1 231 ? 44.813 19.875 -70.060 1.00 92.62 231 ASN A N 1
ATOM 1781 C CA . ASN A 1 231 ? 46.123 19.459 -70.561 1.00 92.62 231 ASN A CA 1
ATOM 1782 C C . ASN A 1 231 ? 46.018 18.666 -71.873 1.00 92.62 231 ASN A C 1
ATOM 1784 O O . ASN A 1 231 ? 46.804 18.915 -72.788 1.00 92.62 231 ASN A O 1
ATOM 1788 N N . ILE A 1 232 ? 45.047 17.754 -71.993 1.00 89.19 232 ILE A N 1
ATOM 1789 C CA . ILE A 1 232 ? 44.771 17.033 -73.246 1.00 89.19 232 ILE A CA 1
ATOM 1790 C C . ILE A 1 232 ? 44.421 18.023 -74.356 1.00 89.19 232 ILE A C 1
ATOM 1792 O O . ILE A 1 232 ? 45.044 17.997 -75.415 1.00 89.19 232 ILE A O 1
ATOM 1796 N N . ARG A 1 233 ? 43.492 18.950 -74.103 1.00 89.44 233 ARG A N 1
ATOM 1797 C CA . ARG A 1 233 ? 43.081 19.961 -75.085 1.00 89.44 233 ARG A CA 1
ATOM 1798 C C . ARG A 1 233 ? 44.250 20.841 -75.523 1.00 89.44 233 ARG A C 1
ATOM 1800 O O . ARG A 1 233 ? 44.396 21.122 -76.709 1.00 89.44 233 ARG A O 1
ATOM 1807 N N . GLN A 1 234 ? 45.117 21.236 -74.591 1.00 89.62 234 GLN A N 1
ATOM 1808 C CA . GLN A 1 234 ? 46.322 22.008 -74.898 1.00 89.62 234 GLN A CA 1
ATOM 1809 C C . GLN A 1 234 ? 47.268 21.232 -75.830 1.00 89.62 234 GLN A C 1
ATOM 1811 O O . GLN A 1 234 ? 47.808 21.808 -76.777 1.00 89.62 234 GLN A O 1
ATOM 1816 N N . ARG A 1 235 ? 47.453 19.926 -75.583 1.00 85.62 235 ARG A N 1
ATOM 1817 C CA . ARG A 1 235 ? 48.244 19.040 -76.452 1.00 85.62 235 ARG A CA 1
ATOM 1818 C C . ARG A 1 235 ? 47.598 18.873 -77.823 1.00 85.62 235 ARG A C 1
ATOM 1820 O O . ARG A 1 235 ? 48.295 18.940 -78.825 1.00 85.62 235 ARG A O 1
ATOM 1827 N N . GLN A 1 236 ? 46.279 18.727 -77.888 1.00 86.00 236 GLN A N 1
ATOM 1828 C CA . GLN A 1 236 ? 45.581 18.626 -79.164 1.00 86.00 236 GLN A CA 1
ATOM 1829 C C . GLN A 1 236 ? 45.773 19.898 -80.003 1.00 86.00 236 GLN A C 1
ATOM 1831 O O . GLN A 1 236 ? 46.227 19.817 -81.141 1.00 86.00 236 GLN A O 1
ATOM 1836 N N . ILE A 1 237 ? 45.569 21.082 -79.416 1.00 88.31 237 ILE A N 1
ATOM 1837 C CA . ILE A 1 237 ? 45.793 22.365 -80.102 1.00 88.31 237 ILE A CA 1
ATOM 1838 C C . ILE A 1 237 ? 47.247 22.494 -80.582 1.00 88.31 237 ILE A C 1
ATOM 1840 O O . ILE A 1 237 ? 47.496 22.991 -81.682 1.00 88.31 237 ILE A O 1
ATOM 1844 N N . SER A 1 238 ? 48.235 22.066 -79.786 1.00 85.12 238 SER A N 1
ATOM 1845 C CA . SER A 1 238 ? 49.638 22.135 -80.212 1.00 85.12 238 SER A CA 1
ATOM 1846 C C . SER A 1 238 ? 49.939 21.175 -81.368 1.00 85.12 238 SER A C 1
ATOM 1848 O O . SER A 1 238 ? 50.659 21.563 -82.293 1.00 85.12 238 SER A O 1
ATOM 1850 N N . THR A 1 239 ? 49.346 19.976 -81.368 1.00 86.25 239 THR A N 1
ATOM 1851 C CA . THR A 1 239 ? 49.453 19.025 -82.484 1.00 86.25 239 THR A CA 1
ATOM 1852 C C . THR A 1 239 ? 48.764 19.542 -83.744 1.00 86.25 239 THR A C 1
ATOM 1854 O O . THR A 1 239 ? 49.382 19.528 -84.803 1.00 86.25 239 THR A O 1
ATOM 1857 N N . GLU A 1 240 ? 47.560 20.113 -83.644 1.00 85.00 240 GLU A N 1
ATOM 1858 C CA . GLU A 1 240 ? 46.856 20.733 -84.773 1.00 85.00 240 GLU A CA 1
ATOM 1859 C C . GLU A 1 240 ? 47.677 21.878 -85.372 1.00 85.00 240 GLU A C 1
ATOM 1861 O O . GLU A 1 240 ? 47.885 21.926 -86.582 1.00 85.00 240 GLU A O 1
ATOM 1866 N N . ARG A 1 241 ? 48.252 22.754 -84.536 1.00 86.06 241 ARG A N 1
ATOM 1867 C CA . ARG A 1 241 ? 49.165 23.815 -84.997 1.00 86.06 241 ARG A CA 1
ATOM 1868 C C . ARG A 1 241 ? 50.424 23.254 -85.661 1.00 86.06 241 ARG A C 1
ATOM 1870 O O . ARG A 1 241 ? 50.937 23.850 -86.607 1.00 86.06 241 ARG A O 1
ATOM 1877 N N . ALA A 1 242 ? 50.968 22.140 -85.173 1.00 83.62 242 ALA A N 1
ATOM 1878 C CA . ALA A 1 242 ? 52.112 21.483 -85.803 1.00 83.62 242 ALA A CA 1
ATOM 1879 C C . ALA A 1 242 ? 51.738 20.911 -87.180 1.00 83.62 242 ALA A C 1
ATOM 1881 O O . ALA A 1 242 ? 52.438 21.190 -88.154 1.00 83.62 242 ALA A O 1
ATOM 1882 N N . VAL A 1 243 ? 50.603 20.214 -87.283 1.00 85.69 243 VAL A N 1
ATOM 1883 C CA . VAL A 1 243 ? 50.062 19.691 -88.546 1.00 85.69 243 VAL A CA 1
ATOM 1884 C C . VAL A 1 243 ? 49.767 20.830 -89.522 1.00 85.69 243 VAL A C 1
ATOM 1886 O O . VAL A 1 243 ? 50.173 20.754 -90.678 1.00 85.69 243 VAL A O 1
ATOM 1889 N N . MET A 1 244 ? 49.160 21.932 -89.072 1.00 86.00 244 MET A N 1
ATOM 1890 C CA . MET A 1 244 ? 48.940 23.124 -89.900 1.00 86.00 244 MET A CA 1
ATOM 1891 C C . MET A 1 244 ? 50.254 23.707 -90.438 1.00 86.00 244 MET A C 1
ATOM 1893 O O . MET A 1 244 ? 50.337 24.058 -91.612 1.00 86.00 244 MET A O 1
ATOM 1897 N N . ARG A 1 245 ? 51.319 23.766 -89.627 1.00 83.75 245 ARG A N 1
ATOM 1898 C CA . ARG A 1 245 ? 52.638 24.231 -90.097 1.00 83.75 245 ARG A CA 1
ATOM 1899 C C . ARG A 1 245 ? 53.246 23.294 -91.140 1.00 83.75 245 ARG A C 1
ATOM 1901 O O . ARG A 1 245 ? 53.800 23.771 -92.128 1.00 83.75 245 ARG A O 1
ATOM 1908 N N . VAL A 1 246 ? 53.152 21.980 -90.935 1.00 83.81 246 VAL A N 1
ATOM 1909 C CA . VAL A 1 246 ? 53.677 20.981 -91.882 1.00 83.81 246 VAL A CA 1
ATOM 1910 C C . VAL A 1 246 ? 52.885 21.001 -93.188 1.00 83.81 246 VAL A C 1
ATOM 1912 O O . VAL A 1 246 ? 53.481 21.083 -94.256 1.00 83.81 246 VAL A O 1
ATOM 1915 N N . THR A 1 247 ? 51.556 21.009 -93.119 1.00 83.19 247 THR A N 1
ATOM 1916 C CA . THR A 1 247 ? 50.682 21.071 -94.301 1.00 83.19 247 THR A CA 1
ATOM 1917 C C . THR A 1 247 ? 50.851 22.378 -95.076 1.00 83.19 247 THR A C 1
ATOM 1919 O O . THR A 1 247 ? 50.911 22.346 -96.303 1.00 83.19 247 THR A O 1
ATOM 1922 N N . ALA A 1 248 ? 51.025 23.519 -94.400 1.00 81.00 248 ALA A N 1
ATOM 1923 C CA . ALA A 1 248 ? 51.341 24.788 -95.057 1.00 81.00 248 ALA A CA 1
ATOM 1924 C C . ALA A 1 248 ? 52.696 24.744 -95.788 1.00 81.00 248 ALA A C 1
ATOM 1926 O O . ALA A 1 248 ? 52.792 25.205 -96.926 1.00 81.00 248 ALA A O 1
ATOM 1927 N N . ARG A 1 249 ? 53.732 24.150 -95.174 1.00 82.00 249 ARG A N 1
ATOM 1928 C CA . ARG A 1 249 ? 55.040 23.926 -95.823 1.00 82.00 249 ARG A CA 1
ATOM 1929 C C . ARG A 1 249 ? 54.940 22.972 -97.010 1.00 82.00 249 ARG A C 1
ATOM 1931 O O . ARG A 1 249 ? 55.564 23.207 -98.037 1.00 82.00 249 ARG A O 1
ATOM 1938 N N . PHE A 1 250 ? 54.145 21.914 -96.884 1.00 78.94 250 PHE A N 1
ATOM 1939 C CA . PHE A 1 250 ? 53.916 20.978 -97.977 1.00 78.94 250 PHE A CA 1
ATOM 1940 C C . PHE A 1 250 ? 53.196 21.657 -99.143 1.00 78.94 250 PHE A C 1
ATOM 1942 O O . PHE A 1 250 ? 53.613 21.505 -100.284 1.00 78.94 250 PHE A O 1
ATOM 1949 N N . ARG A 1 251 ? 52.171 22.474 -98.871 1.00 77.44 251 ARG A N 1
ATOM 1950 C CA . ARG A 1 251 ? 51.453 23.237 -99.900 1.00 77.44 251 ARG A CA 1
ATOM 1951 C C . ARG A 1 251 ? 52.376 24.207 -100.642 1.00 77.44 251 ARG A C 1
ATOM 1953 O O . ARG A 1 251 ? 52.315 24.278 -101.866 1.00 77.44 251 ARG A O 1
ATOM 1960 N N . THR A 1 252 ? 53.240 24.938 -99.934 1.00 80.38 252 THR A N 1
ATOM 1961 C CA . THR A 1 252 ? 54.202 25.849 -100.583 1.00 80.38 252 THR A CA 1
ATOM 1962 C C . THR A 1 252 ? 55.264 25.096 -101.377 1.00 80.38 252 THR A C 1
ATOM 1964 O O . THR A 1 252 ? 55.621 25.530 -102.472 1.00 80.38 252 THR A O 1
ATOM 1967 N N . TRP A 1 253 ? 55.738 23.953 -100.876 1.00 81.81 253 TRP A N 1
ATOM 1968 C CA . TRP A 1 253 ? 56.625 23.066 -101.626 1.00 81.81 253 TRP A CA 1
ATOM 1969 C C . TRP A 1 253 ? 55.952 22.517 -102.892 1.00 81.81 253 TRP A C 1
ATOM 1971 O O . TRP A 1 253 ? 56.532 22.636 -103.966 1.00 81.81 253 TRP A O 1
ATOM 1981 N N . ALA A 1 254 ? 54.718 22.014 -102.794 1.00 73.44 254 ALA A N 1
ATOM 1982 C CA . ALA A 1 254 ? 53.948 21.480 -103.917 1.00 73.44 254 ALA A CA 1
ATOM 1983 C C . ALA A 1 254 ? 53.681 22.538 -105.001 1.00 73.44 254 ALA A C 1
ATOM 1985 O O . ALA A 1 254 ? 53.792 22.253 -106.190 1.00 73.44 254 ALA A O 1
ATOM 1986 N N . GLY A 1 255 ? 53.396 23.785 -104.610 1.00 74.25 255 GLY A N 1
ATOM 1987 C CA . GLY A 1 255 ? 53.270 24.891 -105.563 1.00 74.25 255 GLY A CA 1
ATOM 1988 C C . GLY A 1 255 ? 54.580 25.196 -106.301 1.00 74.25 255 GLY A C 1
ATOM 1989 O O . GLY A 1 255 ? 54.575 25.438 -107.506 1.00 74.25 255 GLY A O 1
ATOM 1990 N N . ARG A 1 256 ? 55.725 25.134 -105.605 1.00 74.88 256 ARG A N 1
ATOM 1991 C CA . ARG A 1 256 ? 57.050 25.336 -106.218 1.00 74.88 256 ARG A CA 1
ATOM 1992 C C . ARG A 1 256 ? 57.458 24.178 -107.126 1.00 74.88 256 ARG A C 1
ATOM 1994 O O . ARG A 1 256 ? 57.987 24.423 -108.208 1.00 74.88 256 ARG A O 1
ATOM 2001 N N . SER A 1 257 ? 57.220 22.936 -106.706 1.00 71.31 257 SER A N 1
ATOM 2002 C CA . SER A 1 257 ? 57.532 21.757 -107.514 1.00 71.31 257 SER A CA 1
ATOM 2003 C C . SER A 1 257 ? 56.627 21.656 -108.739 1.00 71.31 257 SER A C 1
ATOM 2005 O O . SER A 1 257 ? 57.130 21.324 -109.805 1.00 71.31 257 SER A O 1
ATOM 2007 N N . GLY A 1 258 ? 55.352 22.048 -108.646 1.00 71.44 258 GLY A N 1
ATOM 2008 C CA . GLY A 1 258 ? 54.465 22.170 -109.807 1.00 71.44 258 GLY A CA 1
ATOM 2009 C C . GLY A 1 258 ? 55.037 23.090 -110.892 1.00 71.44 258 GLY A C 1
ATOM 2010 O O . GLY A 1 258 ? 55.062 22.721 -112.063 1.00 71.44 258 GLY A O 1
ATOM 2011 N N . GLY A 1 259 ? 55.613 24.232 -110.500 1.00 72.06 259 GLY A N 1
ATOM 2012 C CA . GLY A 1 259 ? 56.306 25.126 -111.434 1.00 72.06 259 GLY A CA 1
ATOM 2013 C C . GLY A 1 259 ? 57.560 24.510 -112.072 1.00 72.06 259 GLY A C 1
ATOM 2014 O O . GLY A 1 259 ? 57.842 24.763 -113.241 1.00 72.06 259 GLY A O 1
ATOM 2015 N N . LEU A 1 260 ? 58.303 23.675 -111.335 1.00 72.88 260 LEU A N 1
ATOM 2016 C CA . LEU A 1 260 ? 59.460 22.947 -111.875 1.00 72.88 260 LEU A CA 1
ATOM 2017 C C . LEU A 1 260 ? 59.039 21.831 -112.833 1.00 72.88 260 LEU A C 1
ATOM 2019 O O . LEU A 1 260 ? 59.626 21.705 -113.902 1.00 72.88 260 LEU A O 1
ATOM 2023 N N . VAL A 1 261 ? 58.008 21.059 -112.485 1.00 72.69 261 VAL A N 1
ATOM 2024 C CA . VAL A 1 261 ? 57.454 20.006 -113.348 1.00 72.69 261 VAL A CA 1
ATOM 2025 C C . VAL A 1 261 ? 56.930 20.611 -114.645 1.00 72.69 261 VAL A C 1
ATOM 2027 O O . VAL A 1 261 ? 57.214 20.079 -115.712 1.00 72.69 261 VAL A O 1
ATOM 2030 N N . GLN A 1 262 ? 56.254 21.759 -114.581 1.00 73.62 262 GLN A N 1
ATOM 2031 C CA . GLN A 1 262 ? 55.774 22.445 -115.777 1.00 73.62 262 GLN A CA 1
ATOM 2032 C C . GLN A 1 262 ? 56.925 22.928 -116.670 1.00 73.62 262 GLN A C 1
ATOM 2034 O O . GLN A 1 262 ? 56.859 22.748 -117.880 1.00 73.62 262 GLN A O 1
ATOM 2039 N N . ARG A 1 263 ? 58.024 23.438 -116.093 1.00 70.31 263 ARG A N 1
ATOM 2040 C CA . ARG A 1 263 ? 59.237 23.787 -116.857 1.00 70.31 263 ARG A CA 1
ATOM 2041 C C . ARG A 1 263 ? 59.932 22.574 -117.471 1.00 70.31 263 ARG A C 1
ATOM 2043 O O . ARG A 1 263 ? 60.414 22.669 -118.592 1.00 70.31 263 ARG A O 1
ATOM 2050 N N . ILE A 1 264 ? 59.995 21.449 -116.759 1.00 68.69 264 ILE A N 1
ATOM 2051 C CA . ILE A 1 264 ? 60.579 20.206 -117.283 1.00 68.69 264 ILE A CA 1
ATOM 2052 C C . ILE A 1 264 ? 59.717 19.655 -118.418 1.00 68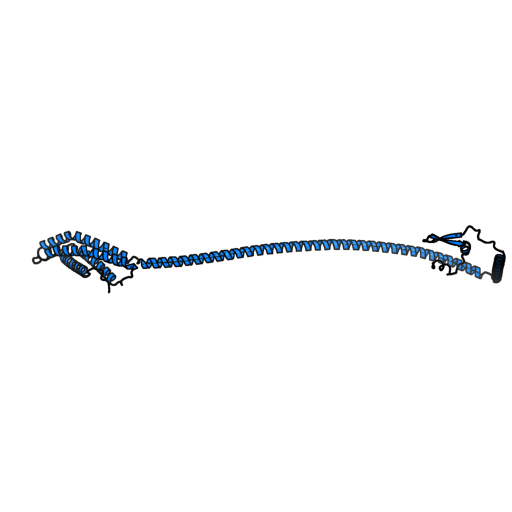.69 264 ILE A C 1
ATOM 2054 O O . ILE A 1 264 ? 60.259 19.269 -119.445 1.00 68.69 264 ILE A O 1
ATOM 2058 N N . LEU A 1 265 ? 58.390 19.661 -118.271 1.00 66.88 265 LEU A N 1
ATOM 2059 C CA . LEU A 1 265 ? 57.472 19.251 -119.335 1.00 66.88 265 LEU A CA 1
ATOM 2060 C C . LEU A 1 265 ? 57.592 20.150 -120.566 1.00 66.88 265 LEU A C 1
ATOM 2062 O O . LEU A 1 265 ? 57.549 19.642 -121.678 1.00 66.88 265 LEU A O 1
ATOM 2066 N N . GLN A 1 266 ? 57.808 21.450 -120.369 1.00 67.06 266 GLN A N 1
ATOM 2067 C CA . GLN A 1 266 ? 58.029 22.399 -121.456 1.00 67.06 266 GLN A CA 1
ATOM 2068 C C . GLN A 1 266 ? 59.386 22.172 -122.147 1.00 67.06 266 GLN A C 1
ATOM 2070 O O . GLN A 1 266 ? 59.456 22.099 -123.366 1.00 67.06 266 GLN A O 1
ATOM 2075 N N . MET A 1 267 ? 60.456 21.912 -121.386 1.00 61.69 267 MET A N 1
ATOM 2076 C CA . MET A 1 267 ? 61.743 21.510 -121.973 1.00 61.69 267 MET A CA 1
ATOM 2077 C C . MET A 1 267 ? 61.680 20.158 -122.699 1.00 61.69 267 MET A C 1
ATOM 2079 O O . MET A 1 267 ? 62.360 19.971 -123.703 1.00 61.69 267 MET A O 1
ATOM 2083 N N . LEU A 1 268 ? 60.881 19.209 -122.204 1.00 61.38 268 LEU A N 1
ATOM 2084 C CA . LEU A 1 268 ? 60.675 17.914 -122.856 1.00 61.38 268 LEU A CA 1
ATOM 2085 C C . LEU A 1 268 ? 59.804 18.032 -124.111 1.00 61.38 268 LEU A C 1
ATOM 2087 O O . LEU A 1 268 ? 60.030 17.279 -125.054 1.00 61.38 268 LEU A O 1
ATOM 2091 N N . SER A 1 269 ? 58.845 18.962 -124.155 1.00 63.56 269 SER A N 1
ATOM 2092 C CA . SER A 1 269 ? 58.065 19.228 -125.370 1.00 63.56 269 SER A CA 1
ATOM 2093 C C . SER A 1 269 ? 58.881 19.924 -126.456 1.00 63.56 269 SER A C 1
ATOM 2095 O O . SER A 1 269 ? 58.616 19.709 -127.635 1.00 63.56 269 SER A O 1
ATOM 2097 N N . ASP A 1 270 ? 59.888 20.709 -126.068 1.00 61.94 270 ASP A N 1
ATOM 2098 C CA . ASP A 1 270 ? 60.775 21.430 -126.989 1.00 61.94 270 ASP A CA 1
ATOM 2099 C C . ASP A 1 270 ? 61.929 20.551 -127.520 1.00 61.94 270 ASP A C 1
ATOM 2101 O O . ASP A 1 270 ? 62.693 20.967 -128.395 1.00 61.94 270 ASP A O 1
ATOM 2105 N N . PHE A 1 271 ? 62.065 19.316 -127.022 1.00 62.56 271 PHE A N 1
ATOM 2106 C CA . PHE A 1 271 ? 63.084 18.373 -127.479 1.00 62.56 271 PHE A CA 1
ATOM 2107 C C . PHE A 1 271 ? 62.696 17.778 -128.845 1.00 62.56 271 PHE A C 1
ATOM 2109 O O . PHE A 1 271 ? 61.675 17.101 -128.979 1.00 62.56 271 PHE A O 1
ATOM 2116 N N . SER A 1 272 ? 63.511 18.019 -129.882 1.00 65.19 272 SER A N 1
ATOM 2117 C CA . SER A 1 272 ? 63.219 17.544 -131.243 1.00 65.19 272 SER A CA 1
ATOM 2118 C C . SER A 1 272 ? 63.208 16.008 -131.326 1.00 65.19 272 SER A C 1
ATOM 2120 O O . SER A 1 272 ? 63.932 15.321 -130.595 1.00 65.19 272 SER A O 1
ATOM 2122 N N . ARG A 1 273 ? 62.402 15.451 -132.247 1.00 60.91 273 ARG A N 1
ATOM 2123 C CA . ARG A 1 273 ? 62.314 13.996 -132.512 1.00 60.91 273 ARG A CA 1
ATOM 2124 C C . ARG A 1 273 ? 63.687 13.349 -132.737 1.00 60.91 273 ARG A C 1
ATOM 2126 O O . ARG A 1 273 ? 63.884 12.203 -132.339 1.00 60.91 273 ARG A O 1
ATOM 2133 N N . ASP A 1 274 ? 64.632 14.094 -133.300 1.00 59.34 274 ASP A N 1
ATOM 2134 C CA . ASP A 1 274 ? 65.991 13.621 -133.572 1.00 59.34 274 ASP A CA 1
ATOM 2135 C C . ASP A 1 274 ? 66.824 13.472 -132.286 1.00 59.34 274 ASP A C 1
ATOM 2137 O O . ASP A 1 274 ? 67.616 12.537 -132.160 1.00 59.34 274 ASP A O 1
ATOM 2141 N N . GLY A 1 275 ? 66.596 14.333 -131.286 1.00 64.75 275 GLY A N 1
ATOM 2142 C CA . GLY A 1 275 ? 67.229 14.234 -129.968 1.00 64.75 275 GLY A CA 1
ATOM 2143 C C . GLY A 1 275 ? 66.736 13.027 -129.164 1.00 64.75 275 GLY A C 1
ATOM 2144 O O . GLY A 1 275 ? 67.536 12.322 -128.551 1.00 64.75 275 GLY A O 1
ATOM 2145 N N . LEU A 1 276 ? 65.434 12.737 -129.224 1.00 63.62 276 LEU A N 1
ATOM 2146 C CA . LEU A 1 276 ? 64.835 11.539 -128.620 1.00 63.62 276 LEU A CA 1
ATOM 2147 C C . LEU A 1 276 ? 65.336 10.245 -129.285 1.00 63.62 276 LEU A C 1
ATOM 2149 O O . LEU A 1 276 ? 65.678 9.296 -128.580 1.00 63.62 276 LEU A O 1
ATOM 2153 N N . ALA A 1 277 ? 65.476 10.232 -130.615 1.00 65.38 277 ALA A N 1
ATOM 2154 C CA . ALA A 1 277 ? 66.042 9.098 -131.349 1.00 65.38 277 ALA A CA 1
ATOM 2155 C C . ALA A 1 277 ? 67.529 8.857 -131.013 1.00 65.38 277 ALA A C 1
ATOM 2157 O O . ALA A 1 277 ? 67.965 7.710 -130.880 1.00 65.38 277 ALA A O 1
ATOM 2158 N N . ALA A 1 278 ? 68.314 9.923 -130.822 1.00 68.25 278 ALA A N 1
ATOM 2159 C CA . ALA A 1 278 ? 69.709 9.814 -130.395 1.00 68.25 278 ALA A CA 1
ATOM 2160 C C . ALA A 1 278 ? 69.836 9.249 -128.969 1.00 68.25 278 ALA A C 1
ATOM 2162 O O . ALA A 1 278 ? 70.693 8.400 -128.720 1.00 68.25 278 ALA A O 1
ATOM 2163 N N . LEU A 1 279 ? 68.965 9.671 -128.048 1.00 69.00 279 LEU A N 1
ATOM 2164 C CA . LEU A 1 279 ? 68.975 9.240 -126.646 1.00 69.00 279 LEU A CA 1
ATOM 2165 C C . LEU A 1 279 ? 68.530 7.779 -126.490 1.00 69.00 279 LEU A C 1
ATOM 2167 O O . LEU A 1 279 ? 69.115 7.035 -125.703 1.00 69.00 279 LEU A O 1
ATOM 2171 N N . GLU A 1 280 ? 67.571 7.335 -127.304 1.00 73.56 280 GLU A N 1
ATOM 2172 C CA . GLU A 1 280 ? 67.182 5.927 -127.397 1.00 73.56 280 GLU A CA 1
ATOM 2173 C C . GLU A 1 280 ? 68.338 5.055 -127.917 1.00 73.56 280 GLU A C 1
ATOM 2175 O O . GLU A 1 280 ? 68.612 3.983 -127.372 1.00 73.56 280 GLU A O 1
ATOM 2180 N N . LYS A 1 281 ? 69.078 5.539 -128.923 1.00 73.88 281 LYS A N 1
ATOM 2181 C CA . LYS A 1 281 ? 70.258 4.846 -129.460 1.00 73.88 281 LYS A CA 1
ATOM 2182 C C . LYS A 1 281 ? 71.393 4.761 -128.431 1.00 73.88 281 LYS A C 1
ATOM 2184 O O . LYS A 1 281 ? 72.023 3.713 -128.306 1.00 73.88 281 LYS A O 1
ATOM 2189 N N . LEU A 1 282 ? 71.616 5.827 -127.660 1.00 73.44 282 LEU A N 1
ATOM 2190 C CA . LEU A 1 282 ? 72.608 5.882 -126.577 1.00 73.44 282 LEU A CA 1
ATOM 2191 C C . LEU A 1 282 ? 72.234 4.962 -125.405 1.00 73.44 282 LEU A C 1
ATOM 2193 O O . LEU A 1 282 ? 73.097 4.280 -124.856 1.00 73.44 282 LEU A O 1
ATOM 2197 N N . HIS A 1 283 ? 70.947 4.892 -125.051 1.00 76.44 283 HIS A N 1
ATOM 2198 C CA . HIS A 1 283 ? 70.458 3.971 -124.027 1.00 76.44 283 HIS A CA 1
ATOM 2199 C C . HIS A 1 283 ? 70.651 2.508 -124.445 1.00 76.44 283 HIS A C 1
ATOM 2201 O O . HIS A 1 283 ? 71.186 1.728 -123.658 1.00 76.44 283 HIS A O 1
ATOM 2207 N N . ARG A 1 284 ? 70.304 2.147 -125.691 1.00 72.88 284 ARG A N 1
ATOM 2208 C CA . ARG A 1 284 ? 70.537 0.791 -126.222 1.00 72.88 284 ARG A CA 1
ATOM 2209 C C . ARG A 1 284 ? 72.023 0.421 -126.218 1.00 72.88 284 ARG A C 1
ATOM 2211 O O . ARG A 1 284 ? 72.366 -0.642 -125.715 1.00 72.88 284 ARG A O 1
ATOM 2218 N N . LEU A 1 285 ? 72.902 1.320 -126.672 1.00 76.25 285 LEU A N 1
ATOM 2219 C CA . LEU A 1 285 ? 74.353 1.094 -126.637 1.00 76.25 285 LEU A CA 1
ATOM 2220 C C . LEU A 1 285 ? 74.884 0.895 -125.214 1.00 76.25 285 LEU A C 1
ATOM 2222 O O . LEU A 1 285 ? 75.692 -0.000 -124.982 1.00 76.25 285 LEU A O 1
ATOM 2226 N N . ASN A 1 286 ? 74.419 1.690 -124.249 1.00 75.44 286 ASN A N 1
ATOM 2227 C CA . ASN A 1 286 ? 74.835 1.522 -122.859 1.00 75.44 286 ASN A CA 1
ATOM 2228 C C . ASN A 1 286 ? 74.364 0.178 -122.286 1.00 75.44 286 ASN A C 1
ATOM 2230 O O . ASN A 1 286 ? 75.142 -0.491 -121.610 1.00 75.44 286 ASN A O 1
ATOM 2234 N N . VAL A 1 287 ? 73.134 -0.254 -122.585 1.00 78.62 287 VAL A N 1
ATOM 2235 C CA . VAL A 1 287 ? 72.628 -1.578 -122.179 1.00 78.62 287 VAL A CA 1
ATOM 2236 C C . VAL A 1 287 ? 73.462 -2.708 -122.801 1.00 78.62 287 VAL A C 1
ATOM 2238 O O . VAL A 1 287 ? 73.820 -3.654 -122.097 1.00 78.62 287 VAL A O 1
ATOM 2241 N N . ASP A 1 288 ? 73.846 -2.592 -124.074 1.00 75.12 288 ASP A N 1
ATOM 2242 C CA . ASP A 1 288 ? 74.701 -3.578 -124.747 1.00 75.12 288 ASP A CA 1
ATOM 2243 C C . ASP A 1 288 ? 76.107 -3.645 -124.130 1.00 75.12 288 ASP A C 1
ATOM 2245 O O . ASP A 1 288 ? 76.618 -4.738 -123.872 1.00 75.12 288 ASP A O 1
ATOM 2249 N N . ILE A 1 289 ? 76.709 -2.496 -123.801 1.00 75.56 289 ILE A N 1
ATOM 2250 C CA . ILE A 1 289 ? 78.003 -2.430 -123.102 1.00 75.56 289 ILE A CA 1
ATOM 2251 C C . ILE A 1 289 ? 77.912 -3.102 -121.726 1.00 75.56 289 ILE A C 1
ATOM 2253 O O . ILE A 1 289 ? 78.790 -3.890 -121.371 1.00 75.56 289 ILE A O 1
ATOM 2257 N N . TYR A 1 290 ? 76.840 -2.860 -120.963 1.00 72.44 290 TYR A N 1
ATOM 2258 C CA . TYR A 1 290 ? 76.632 -3.523 -119.672 1.00 72.44 290 TYR A CA 1
ATOM 2259 C C . TYR A 1 290 ? 76.523 -5.046 -119.809 1.00 72.44 290 TYR A C 1
ATOM 2261 O O . TYR A 1 290 ? 77.108 -5.769 -119.002 1.00 72.44 290 TYR A O 1
ATOM 2269 N N . ASN A 1 291 ? 75.845 -5.545 -120.844 1.00 72.25 291 ASN A N 1
ATOM 2270 C CA . ASN A 1 291 ? 75.731 -6.983 -121.099 1.00 72.25 291 ASN A CA 1
ATOM 2271 C C . ASN A 1 291 ? 77.076 -7.626 -121.484 1.00 72.25 291 ASN A C 1
ATOM 2273 O O . ASN A 1 291 ? 77.367 -8.746 -121.060 1.00 72.25 291 ASN A O 1
ATOM 2277 N N . ILE A 1 292 ? 77.922 -6.921 -122.244 1.00 74.88 292 ILE A N 1
ATOM 2278 C CA . ILE A 1 292 ? 79.276 -7.384 -122.591 1.00 74.88 292 ILE A CA 1
ATOM 2279 C C . ILE A 1 292 ? 80.178 -7.405 -121.350 1.00 74.88 292 ILE A C 1
ATOM 2281 O O . ILE A 1 292 ? 80.884 -8.389 -121.118 1.00 74.88 292 ILE A O 1
ATOM 2285 N N . LEU A 1 293 ? 80.121 -6.361 -120.519 1.00 73.56 293 LEU A N 1
ATOM 2286 C CA . LEU A 1 293 ? 80.876 -6.293 -119.265 1.00 73.56 293 LEU A CA 1
ATOM 2287 C C . LEU A 1 293 ? 80.448 -7.385 -118.275 1.00 73.56 293 LEU A C 1
ATOM 2289 O O . LEU A 1 293 ? 81.299 -7.941 -117.580 1.00 73.56 293 LEU A O 1
ATOM 2293 N N . LEU A 1 294 ? 79.160 -7.747 -118.245 1.00 68.19 294 LEU A N 1
ATOM 2294 C CA . LEU A 1 294 ? 78.677 -8.865 -117.433 1.00 68.19 294 LEU A CA 1
ATOM 2295 C C . LEU A 1 294 ? 79.252 -10.209 -117.907 1.00 68.19 294 LEU A C 1
ATOM 2297 O O . LEU A 1 294 ? 79.720 -10.986 -117.079 1.00 68.19 294 LEU A O 1
ATOM 2301 N N . ARG A 1 295 ? 79.285 -10.463 -119.224 1.00 68.75 295 ARG A N 1
ATOM 2302 C CA . ARG A 1 295 ? 79.837 -11.709 -119.794 1.00 68.75 295 ARG A CA 1
ATOM 2303 C C . ARG A 1 295 ? 81.348 -11.837 -119.592 1.00 68.75 295 ARG A C 1
ATOM 2305 O O . ARG A 1 295 ? 81.830 -12.920 -119.280 1.00 68.75 295 ARG A O 1
ATOM 2312 N N . LEU A 1 296 ? 82.097 -10.737 -119.702 1.00 62.47 296 LEU A N 1
ATOM 2313 C CA . LEU A 1 296 ? 83.533 -10.722 -119.389 1.00 62.47 296 LEU A CA 1
ATOM 2314 C C . LEU A 1 296 ? 83.808 -11.020 -117.907 1.00 62.47 296 LEU A C 1
ATOM 2316 O O . LEU A 1 296 ? 84.778 -11.704 -117.590 1.00 62.47 296 LEU A O 1
ATOM 2320 N N . ASN A 1 297 ? 82.938 -10.564 -117.003 1.00 63.38 297 ASN A N 1
ATOM 2321 C CA . ASN A 1 297 ? 83.049 -10.824 -115.566 1.00 63.38 297 ASN A CA 1
ATOM 2322 C C . ASN A 1 297 ? 82.742 -12.287 -115.169 1.00 63.38 297 ASN A C 1
ATOM 2324 O O . ASN A 1 297 ? 83.093 -12.707 -114.064 1.00 63.38 297 ASN A O 1
ATOM 2328 N N . GLU A 1 298 ? 82.105 -13.068 -116.047 1.00 59.44 298 GLU A N 1
ATOM 2329 C CA . GLU A 1 298 ? 81.832 -14.498 -115.832 1.00 59.44 298 GLU A CA 1
ATOM 2330 C C . GLU A 1 298 ? 82.941 -15.421 -116.378 1.00 59.44 298 GLU A C 1
ATOM 2332 O O . GLU A 1 298 ? 83.094 -16.535 -115.884 1.00 59.44 298 GLU A O 1
ATOM 2337 N N . CYS A 1 299 ? 83.766 -14.967 -117.332 1.00 53.44 299 CYS A N 1
ATOM 2338 C CA . CYS A 1 299 ? 84.832 -15.777 -117.949 1.00 53.44 299 CYS A CA 1
ATOM 2339 C C . CYS A 1 299 ? 86.202 -15.708 -117.244 1.00 53.44 299 CYS A C 1
ATOM 2341 O O . CYS A 1 299 ? 87.129 -16.406 -117.654 1.00 53.44 299 CYS A O 1
ATOM 2343 N N . ILE A 1 300 ? 86.360 -14.891 -116.198 1.00 51.47 300 ILE A N 1
ATOM 2344 C CA . ILE A 1 300 ? 87.608 -14.814 -115.422 1.00 51.47 300 ILE A CA 1
ATOM 2345 C C . ILE A 1 300 ? 87.549 -15.864 -114.294 1.00 51.47 300 ILE A C 1
ATOM 2347 O O . ILE A 1 300 ? 86.701 -15.730 -113.406 1.00 51.47 300 ILE A O 1
ATOM 2351 N N . PRO A 1 301 ? 88.420 -16.897 -114.274 1.00 48.50 301 PRO A N 1
ATOM 2352 C CA . PRO A 1 301 ? 88.439 -17.886 -113.197 1.00 48.50 301 PRO A CA 1
ATOM 2353 C C . PRO A 1 301 ? 88.765 -17.201 -111.863 1.00 48.50 301 PRO A C 1
ATOM 2355 O O . PRO A 1 301 ? 89.863 -16.684 -111.653 1.00 48.50 301 PRO A O 1
ATOM 2358 N N . ARG A 1 302 ? 87.784 -17.161 -110.955 1.00 51.19 302 ARG A N 1
ATOM 2359 C CA . ARG A 1 302 ? 87.930 -16.566 -109.621 1.00 51.19 302 ARG A CA 1
ATOM 2360 C C . ARG A 1 302 ? 88.725 -17.525 -108.731 1.00 51.19 302 ARG A C 1
ATOM 2362 O O . ARG A 1 302 ? 88.301 -18.660 -108.527 1.00 51.19 302 ARG A O 1
ATOM 2369 N N . LEU A 1 303 ? 89.861 -17.063 -108.198 1.00 40.88 303 LEU A N 1
ATOM 2370 C CA . LEU A 1 303 ? 90.614 -17.774 -107.158 1.00 40.88 303 LEU A CA 1
ATOM 2371 C C . LEU A 1 303 ? 89.694 -18.117 -105.960 1.00 40.88 303 LEU A C 1
ATOM 2373 O O . LEU A 1 303 ? 88.784 -17.334 -105.659 1.00 40.88 303 LEU A O 1
ATOM 2377 N N . PRO A 1 304 ? 89.925 -19.241 -105.251 1.00 43.84 304 PRO A N 1
ATOM 2378 C CA . PRO A 1 304 ? 89.138 -19.631 -104.083 1.00 43.84 304 PRO A CA 1
ATOM 2379 C C . PRO A 1 304 ? 89.108 -18.510 -103.039 1.00 43.84 304 PRO A C 1
ATOM 2381 O O . PRO A 1 304 ? 90.131 -18.098 -102.499 1.00 43.84 304 PRO A O 1
ATOM 2384 N N . SER A 1 305 ? 87.910 -18.013 -102.750 1.00 47.84 305 SER A N 1
ATOM 2385 C CA . SER A 1 305 ? 87.631 -16.878 -101.857 1.00 47.84 305 SER A CA 1
ATOM 2386 C C . SER A 1 305 ? 87.691 -17.254 -100.368 1.00 47.84 305 SER A C 1
ATOM 2388 O O . SER A 1 305 ? 87.095 -16.595 -99.524 1.00 47.84 305 SER A O 1
ATOM 2390 N N . THR A 1 306 ? 88.445 -18.297 -100.023 1.00 46.88 306 THR A N 1
ATOM 2391 C CA . THR A 1 306 ? 88.646 -18.772 -98.646 1.00 46.88 306 THR A CA 1
ATOM 2392 C C . THR A 1 306 ? 89.714 -17.986 -97.877 1.00 46.88 306 THR A C 1
ATOM 2394 O O . THR A 1 306 ? 90.009 -18.334 -96.740 1.00 46.88 306 THR A O 1
ATOM 2397 N N . LEU A 1 307 ? 90.295 -16.939 -98.477 1.00 46.88 307 LEU A N 1
ATOM 2398 C CA . LEU A 1 307 ? 91.358 -16.108 -97.890 1.00 46.88 307 LEU A CA 1
ATOM 2399 C C . LEU A 1 307 ? 90.966 -14.634 -97.675 1.00 46.88 307 LEU A C 1
ATOM 2401 O O . LEU A 1 307 ? 91.833 -13.829 -97.352 1.00 46.88 307 LEU A O 1
ATOM 2405 N N . LEU A 1 308 ? 89.691 -14.255 -97.837 1.00 51.31 308 LEU A N 1
ATOM 2406 C CA . LEU A 1 308 ? 89.238 -12.922 -97.420 1.00 51.31 308 LEU A CA 1
ATOM 2407 C C . LEU A 1 308 ? 88.733 -12.965 -95.971 1.00 51.31 308 LEU A C 1
ATOM 2409 O O . LEU A 1 308 ? 87.764 -13.655 -95.665 1.00 51.31 308 LEU A O 1
ATOM 2413 N N . GLU A 1 309 ? 89.396 -12.195 -95.108 1.00 49.38 309 GLU A N 1
ATOM 2414 C CA . GLU A 1 309 ? 89.152 -12.043 -93.662 1.00 49.38 309 GLU A CA 1
ATOM 2415 C C . GLU A 1 309 ? 87.804 -11.380 -93.304 1.00 49.38 309 GLU A C 1
ATOM 2417 O O . GLU A 1 309 ? 87.443 -11.292 -92.132 1.00 49.38 309 GLU A O 1
ATOM 2422 N N . ASP A 1 310 ? 87.004 -10.986 -94.295 1.00 51.72 310 ASP A N 1
ATOM 2423 C CA . ASP A 1 310 ? 85.762 -10.233 -94.104 1.00 51.72 310 ASP A CA 1
ATOM 2424 C C . ASP A 1 310 ? 84.525 -11.145 -94.063 1.00 51.72 310 ASP A C 1
ATOM 2426 O O . ASP A 1 310 ? 83.634 -11.075 -94.914 1.00 51.72 310 ASP A O 1
ATOM 2430 N N . ASN A 1 311 ? 84.446 -12.020 -93.062 1.00 59.12 311 ASN A N 1
ATOM 2431 C CA . ASN A 1 311 ? 83.217 -12.757 -92.769 1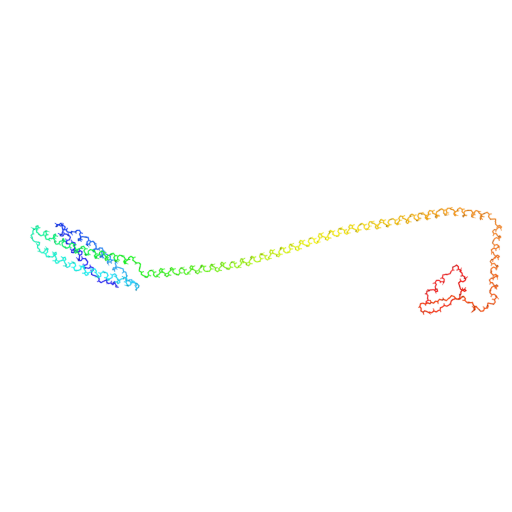.00 59.12 311 ASN A CA 1
ATOM 2432 C C . ASN A 1 311 ? 82.487 -12.128 -91.578 1.00 59.12 311 ASN A C 1
ATOM 2434 O O . ASN A 1 311 ? 83.046 -12.001 -90.488 1.00 59.12 311 ASN A O 1
ATOM 2438 N N . ILE A 1 312 ? 81.210 -11.774 -91.764 1.00 63.22 312 ILE A N 1
ATOM 2439 C CA . ILE A 1 312 ? 80.372 -11.313 -90.653 1.00 63.22 312 ILE A CA 1
ATOM 2440 C C . ILE A 1 312 ? 79.961 -12.549 -89.852 1.00 63.22 312 ILE A C 1
ATOM 2442 O O . ILE A 1 312 ? 79.265 -13.433 -90.359 1.00 63.22 312 ILE A O 1
ATOM 2446 N N . THR A 1 313 ? 80.404 -12.614 -88.598 1.00 61.56 313 THR A N 1
ATOM 2447 C CA . THR A 1 313 ? 80.056 -13.699 -87.678 1.00 61.56 313 THR A CA 1
ATOM 2448 C C . THR A 1 313 ? 78.905 -13.276 -86.775 1.00 61.56 313 THR A C 1
ATOM 2450 O O . THR A 1 313 ? 78.935 -12.219 -86.149 1.00 61.56 313 THR A O 1
ATOM 2453 N N . PHE A 1 314 ? 77.878 -14.117 -86.709 1.00 64.75 314 PHE A N 1
ATOM 2454 C CA . PHE A 1 314 ? 76.748 -13.964 -85.802 1.00 64.75 314 PHE A CA 1
ATOM 2455 C C . PHE A 1 314 ? 76.837 -15.033 -84.716 1.00 64.75 314 PHE A C 1
ATOM 2457 O O . PHE A 1 314 ? 77.174 -16.188 -84.997 1.00 64.75 314 PHE A O 1
ATOM 2464 N N . ILE A 1 315 ? 76.558 -14.634 -83.477 1.00 67.50 315 ILE A N 1
ATOM 2465 C CA . ILE A 1 315 ? 76.504 -15.523 -82.318 1.00 67.50 315 ILE A CA 1
ATOM 2466 C C . ILE A 1 315 ? 75.080 -15.472 -81.780 1.00 67.50 315 ILE A C 1
ATOM 2468 O O . ILE A 1 315 ? 74.605 -14.404 -81.400 1.00 67.50 315 ILE A O 1
ATOM 2472 N N . ASP A 1 316 ? 74.406 -16.617 -81.778 1.00 70.94 316 ASP A N 1
ATOM 2473 C CA . ASP A 1 316 ? 73.070 -16.744 -81.194 1.00 70.94 316 ASP A CA 1
ATOM 2474 C C . ASP A 1 316 ? 73.141 -16.908 -79.659 1.00 70.94 316 ASP A C 1
ATOM 2476 O O . ASP A 1 316 ? 74.196 -17.214 -79.100 1.00 70.94 316 ASP A O 1
ATOM 2480 N N . VAL A 1 317 ? 72.015 -16.742 -78.961 1.00 68.94 317 VAL A N 1
ATOM 2481 C CA . VAL A 1 317 ? 71.853 -16.809 -77.495 1.00 68.94 317 VAL A CA 1
ATOM 2482 C C . VAL A 1 317 ? 72.282 -18.170 -76.915 1.00 68.94 317 VAL A C 1
ATOM 2484 O O . VAL A 1 317 ? 72.628 -18.268 -75.740 1.00 68.94 317 VAL A O 1
ATOM 2487 N N . LEU A 1 318 ? 72.351 -19.217 -77.745 1.00 64.06 318 LEU A N 1
ATOM 2488 C CA . LEU A 1 318 ? 72.912 -20.536 -77.410 1.00 64.06 318 LEU A CA 1
ATOM 2489 C C . LEU A 1 318 ? 74.422 -20.671 -77.714 1.00 64.06 318 LEU A C 1
ATOM 2491 O O . LEU A 1 318 ? 74.948 -21.783 -77.769 1.00 64.06 318 LEU A O 1
ATOM 2495 N N . ASN A 1 319 ? 75.114 -19.552 -77.940 1.00 66.25 319 ASN A N 1
ATOM 2496 C CA . ASN A 1 319 ? 76.542 -19.430 -78.249 1.00 66.25 319 ASN A CA 1
ATOM 2497 C C . ASN A 1 319 ? 77.010 -20.191 -79.508 1.00 66.25 319 ASN A C 1
ATOM 2499 O O . ASN A 1 319 ? 78.179 -20.564 -79.635 1.00 66.25 319 ASN A O 1
ATOM 2503 N N . ARG A 1 320 ? 76.105 -20.431 -80.462 1.00 61.34 320 ARG A N 1
ATOM 2504 C CA . ARG A 1 320 ? 76.432 -21.049 -81.755 1.00 61.34 320 ARG A CA 1
ATOM 2505 C C . ARG A 1 320 ? 76.875 -19.970 -82.736 1.00 61.34 320 ARG A C 1
ATOM 2507 O O . ARG A 1 320 ? 76.229 -18.930 -82.832 1.00 61.34 320 ARG A O 1
ATOM 2514 N N . ARG A 1 321 ? 77.972 -20.221 -83.455 1.00 66.31 321 ARG A N 1
ATOM 2515 C CA . ARG A 1 321 ? 78.551 -19.278 -84.423 1.00 66.31 321 ARG A CA 1
ATOM 2516 C C . ARG A 1 3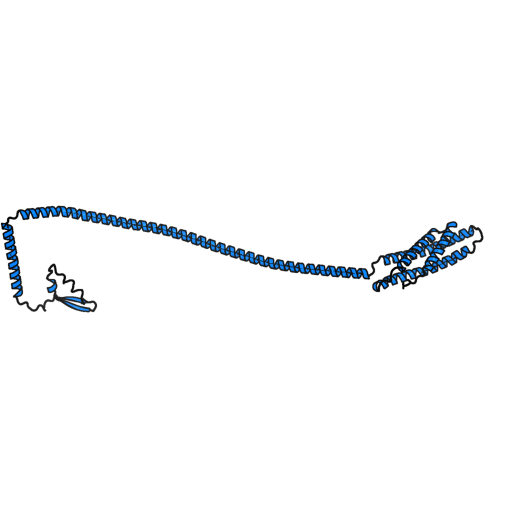21 ? 78.111 -19.630 -85.838 1.00 66.31 321 ARG A C 1
ATOM 2518 O O . ARG A 1 321 ? 78.416 -20.719 -86.317 1.00 66.31 321 ARG A O 1
ATOM 2525 N N . SER A 1 322 ? 77.456 -18.694 -86.513 1.00 66.62 322 SER A N 1
ATOM 2526 C CA . SER A 1 322 ? 77.154 -18.771 -87.946 1.00 66.62 322 SER A CA 1
ATOM 2527 C C . SER A 1 322 ? 77.893 -17.656 -88.681 1.00 66.62 322 SER A C 1
ATOM 2529 O O . SER A 1 322 ? 77.802 -16.491 -88.295 1.00 66.62 322 SER A O 1
ATOM 2531 N N . SER A 1 323 ? 78.639 -18.011 -89.726 1.00 61.97 323 SER A N 1
ATOM 2532 C CA . SER A 1 323 ? 79.462 -17.085 -90.510 1.00 61.97 323 SER A CA 1
ATOM 2533 C C . SER A 1 323 ? 78.860 -16.903 -91.899 1.00 61.97 323 SER A C 1
ATOM 2535 O O . SER A 1 323 ? 78.586 -17.896 -92.576 1.00 61.97 323 SER A O 1
ATOM 2537 N N . LEU A 1 324 ? 78.640 -15.654 -92.315 1.00 64.69 324 LEU A N 1
ATOM 2538 C CA . LEU A 1 324 ? 78.130 -15.321 -93.645 1.00 64.69 324 LEU A CA 1
ATOM 2539 C C . LEU A 1 324 ? 79.183 -14.528 -94.440 1.00 64.69 324 LEU A C 1
ATOM 2541 O O . LEU A 1 324 ? 79.700 -13.529 -93.927 1.00 64.69 324 LEU A O 1
ATOM 2545 N N . PRO A 1 325 ? 79.471 -14.918 -95.698 1.00 64.25 325 PRO A N 1
ATOM 2546 C CA . PRO A 1 325 ? 80.374 -14.167 -96.563 1.00 64.25 325 PRO A CA 1
ATOM 2547 C C . PRO A 1 325 ? 79.837 -12.761 -96.855 1.00 64.25 325 PRO A C 1
ATOM 2549 O O . PRO A 1 325 ? 78.708 -12.604 -97.328 1.00 64.25 325 PRO A O 1
ATOM 2552 N N . TYR A 1 326 ? 80.660 -11.729 -96.642 1.00 59.66 326 TYR A N 1
ATOM 2553 C CA . TYR A 1 326 ? 80.295 -10.322 -96.883 1.00 59.66 326 TYR A CA 1
ATOM 2554 C C . TYR A 1 326 ? 79.872 -10.033 -98.337 1.00 59.66 326 TYR A C 1
ATOM 2556 O O . TYR A 1 326 ? 79.120 -9.093 -98.605 1.00 59.66 326 TYR A O 1
ATOM 2564 N N . SER A 1 327 ? 80.280 -10.877 -99.290 1.00 56.81 327 SER A N 1
ATOM 2565 C CA . SER A 1 327 ? 79.904 -10.776 -100.705 1.00 56.81 327 SER A CA 1
ATOM 2566 C C . SER A 1 327 ? 78.390 -10.809 -100.951 1.00 56.81 327 SER A C 1
ATOM 2568 O O . SER A 1 327 ? 77.935 -10.188 -101.909 1.00 56.81 327 SER A O 1
ATOM 2570 N N . ILE A 1 328 ? 77.603 -11.438 -100.069 1.00 58.03 328 ILE A N 1
ATOM 2571 C CA . ILE A 1 328 ? 76.134 -11.501 -100.171 1.00 58.03 328 ILE A CA 1
ATOM 2572 C C . ILE A 1 328 ? 75.490 -10.120 -99.939 1.00 58.03 328 ILE A C 1
ATOM 2574 O O . ILE A 1 328 ? 74.440 -9.819 -100.502 1.00 58.03 328 ILE A O 1
ATOM 2578 N N . PHE A 1 329 ? 76.137 -9.243 -99.167 1.00 56.59 329 PHE A N 1
ATOM 2579 C CA . PHE A 1 329 ? 75.604 -7.923 -98.809 1.00 56.59 329 PHE A CA 1
ATOM 2580 C C . PHE A 1 329 ? 76.042 -6.799 -99.754 1.00 56.59 329 PHE A C 1
ATOM 2582 O O . PHE A 1 329 ? 75.604 -5.659 -99.606 1.00 56.59 329 PHE A O 1
ATOM 2589 N N . ARG A 1 330 ? 76.875 -7.094 -100.759 1.00 53.56 330 ARG A N 1
ATOM 2590 C CA . ARG A 1 330 ? 77.393 -6.075 -101.683 1.00 53.56 330 ARG A CA 1
ATOM 2591 C C . ARG A 1 330 ? 76.382 -5.636 -102.750 1.00 53.56 330 ARG A C 1
ATOM 2593 O O . ARG A 1 330 ? 76.711 -4.760 -103.546 1.00 53.56 330 ARG A O 1
ATOM 2600 N N . HIS A 1 331 ? 75.198 -6.250 -102.840 1.00 50.16 331 HIS A N 1
ATOM 2601 C CA . HIS A 1 331 ? 74.227 -5.991 -103.913 1.00 50.16 331 HIS A CA 1
ATOM 2602 C C . HIS A 1 331 ? 72.867 -5.603 -103.315 1.00 50.16 331 HIS A C 1
ATOM 2604 O O . HIS A 1 331 ? 72.024 -6.453 -103.040 1.00 50.16 331 HIS A O 1
ATOM 2610 N N . TRP A 1 332 ? 72.631 -4.303 -103.123 1.00 45.75 332 TRP A N 1
ATOM 2611 C CA . TRP A 1 332 ? 71.316 -3.781 -102.739 1.00 45.75 332 TRP A CA 1
ATOM 2612 C C . TRP A 1 332 ? 70.428 -3.652 -103.984 1.00 45.75 332 TRP A C 1
ATOM 2614 O O . TRP A 1 332 ? 70.189 -2.554 -104.485 1.00 45.75 332 TRP A O 1
ATOM 2624 N N . GLN A 1 333 ? 69.975 -4.777 -104.543 1.00 42.66 333 GLN A N 1
ATOM 2625 C CA . GLN A 1 333 ? 68.942 -4.724 -105.576 1.00 42.66 333 GLN A CA 1
ATOM 2626 C C . GLN A 1 333 ? 67.577 -4.502 -104.917 1.00 42.66 333 GLN A C 1
ATOM 2628 O O . GLN A 1 333 ? 67.027 -5.361 -104.229 1.00 42.66 333 GLN A O 1
ATOM 2633 N N . VAL A 1 334 ? 67.060 -3.290 -105.122 1.00 42.44 334 VAL A N 1
ATOM 2634 C CA . VAL A 1 334 ? 65.698 -2.858 -104.809 1.00 42.44 334 VAL A CA 1
ATOM 2635 C C . VAL A 1 334 ? 64.708 -3.835 -105.449 1.00 42.44 334 VAL A C 1
ATOM 2637 O O . VAL A 1 334 ? 64.605 -3.903 -106.669 1.00 42.44 334 VAL A O 1
ATOM 2640 N N . GLY A 1 335 ? 63.971 -4.575 -104.616 1.00 41.47 335 GLY A N 1
ATOM 2641 C CA . GLY A 1 335 ? 62.801 -5.352 -105.035 1.00 41.47 335 GLY A CA 1
ATOM 2642 C C . GLY A 1 335 ? 62.999 -6.867 -105.124 1.00 41.47 335 GLY A C 1
ATOM 2643 O O . GLY A 1 335 ? 62.982 -7.437 -106.207 1.00 41.47 335 GLY A O 1
ATOM 2644 N N . SER A 1 336 ? 63.069 -7.552 -103.978 1.00 34.97 336 SER A N 1
ATOM 2645 C CA . SER A 1 336 ? 62.680 -8.968 -103.886 1.00 34.97 336 SER A CA 1
ATOM 2646 C C . SER A 1 336 ? 62.256 -9.326 -102.449 1.00 34.97 336 SER A C 1
ATOM 2648 O O . SER A 1 336 ? 63.070 -9.221 -101.529 1.00 34.97 336 SER A O 1
ATOM 2650 N N . PRO A 1 337 ? 61.007 -9.773 -102.208 1.00 43.84 337 PRO A N 1
ATOM 2651 C CA . PRO A 1 337 ? 60.458 -10.058 -100.874 1.00 43.84 337 PRO A CA 1
ATOM 2652 C C . PRO A 1 337 ? 60.976 -11.367 -100.236 1.00 43.84 337 PRO A C 1
ATOM 2654 O O . PRO A 1 337 ? 60.296 -11.979 -99.413 1.00 43.84 337 PRO A O 1
ATOM 2657 N N . ARG A 1 338 ? 62.184 -11.825 -100.596 1.00 44.91 338 ARG A N 1
ATOM 2658 C CA . ARG A 1 338 ? 62.804 -13.045 -100.044 1.00 44.91 338 ARG A CA 1
ATOM 2659 C C . ARG A 1 338 ? 63.811 -12.798 -98.915 1.00 44.91 338 ARG A C 1
ATOM 2661 O O . ARG A 1 338 ? 64.067 -13.727 -98.158 1.00 44.91 338 ARG A O 1
ATOM 2668 N N . ALA A 1 339 ? 64.291 -11.569 -98.713 1.00 45.12 339 ALA A N 1
ATOM 2669 C CA . ALA A 1 339 ? 65.240 -11.261 -97.632 1.00 45.12 339 ALA A CA 1
ATOM 2670 C C . ALA A 1 339 ? 64.605 -11.233 -96.222 1.00 45.12 339 ALA A C 1
ATOM 2672 O O . ALA A 1 339 ? 65.300 -11.432 -95.233 1.00 45.12 339 ALA A O 1
ATOM 2673 N N . ILE A 1 340 ? 63.280 -11.075 -96.112 1.00 45.69 340 ILE A N 1
ATOM 2674 C CA . ILE A 1 340 ? 62.565 -11.109 -94.819 1.00 45.69 340 ILE A CA 1
ATOM 2675 C C . ILE A 1 340 ? 62.239 -12.555 -94.383 1.00 45.69 340 ILE A C 1
ATOM 2677 O O . ILE A 1 340 ? 61.896 -12.795 -93.231 1.00 45.69 340 ILE A O 1
ATOM 2681 N N . ARG A 1 341 ? 62.403 -13.559 -95.260 1.00 45.12 341 ARG A N 1
ATOM 2682 C CA . ARG A 1 341 ? 62.070 -14.961 -94.939 1.00 45.12 341 ARG A CA 1
ATOM 2683 C C . ARG A 1 341 ? 63.237 -15.764 -94.337 1.00 45.12 341 ARG A C 1
ATOM 2685 O O . ARG A 1 341 ? 63.000 -16.850 -93.831 1.00 45.12 341 ARG A O 1
ATOM 2692 N N . ALA A 1 342 ? 64.463 -15.235 -94.339 1.00 48.59 342 ALA A N 1
ATOM 2693 C CA . ALA A 1 342 ? 65.646 -15.916 -93.790 1.00 48.59 342 ALA A CA 1
ATOM 2694 C C . ALA A 1 342 ? 65.934 -15.604 -92.303 1.00 48.59 342 ALA A C 1
ATOM 2696 O O . ALA A 1 342 ? 66.834 -16.198 -91.727 1.00 48.59 342 ALA A O 1
ATOM 2697 N N . LEU A 1 343 ? 65.160 -14.714 -91.668 1.00 46.66 343 LEU A N 1
ATOM 2698 C CA . LEU A 1 343 ? 65.213 -14.431 -90.220 1.00 46.66 343 LEU A CA 1
ATOM 2699 C C . LEU A 1 343 ? 63.979 -14.974 -89.469 1.00 46.66 343 LEU A C 1
ATOM 2701 O O . LEU A 1 343 ? 63.694 -14.562 -88.350 1.00 46.66 343 LEU A O 1
ATOM 2705 N N . GLY A 1 344 ? 63.225 -15.879 -90.102 1.00 42.94 344 GLY A N 1
ATOM 2706 C CA . GLY A 1 344 ? 61.974 -16.440 -89.578 1.00 42.94 344 GLY A CA 1
ATOM 2707 C C . GLY A 1 344 ? 61.911 -17.968 -89.544 1.00 42.94 344 GLY A C 1
ATOM 2708 O O . GLY A 1 344 ? 60.817 -18.513 -89.428 1.00 42.94 344 GLY A O 1
ATOM 2709 N N . SER A 1 345 ? 63.036 -18.677 -89.663 1.00 40.22 345 SER A N 1
ATOM 2710 C CA . SER A 1 345 ? 63.062 -20.134 -89.504 1.00 40.22 345 SER A CA 1
ATOM 2711 C C . SER A 1 345 ? 64.414 -20.617 -88.975 1.00 40.22 345 SER A C 1
ATOM 2713 O O . SER A 1 345 ? 65.388 -20.592 -89.728 1.00 40.22 345 SER A O 1
ATOM 2715 N N . ALA A 1 346 ? 64.369 -21.127 -87.738 1.00 35.97 346 ALA A N 1
ATOM 2716 C CA . ALA A 1 346 ? 65.415 -21.750 -86.916 1.00 35.97 346 ALA A CA 1
ATOM 2717 C C . ALA A 1 346 ? 66.298 -20.794 -86.105 1.00 35.97 346 ALA A C 1
ATOM 2719 O O . ALA A 1 346 ? 67.212 -20.171 -86.685 1.00 35.97 346 ALA A O 1
#

Secondary structure (DSSP, 8-state):
-PPP-S--HHHHHHHHHHHHHHHHHHHTTTSSHHHHHHHHHHHHHHHHHHHHHHHS----GGGHHHHHHHHHHHHHHHHHHHHHHHHHHHHHHHHHTTTTS--HHHHHHHHHHHHHHHHHHHHHHHHHHHHHHHHHHHHHSPPHHHHHHHHHHHHHHHHHHHHHHHHHHHHHHHHHHHHHHHHHHHHHHHHHHHHHHHHHHHHHHHHHHHHHHHHHHHHHHHHHHHHHHHHHHHHHHHHHHHHHHHHHHHHHHHHHHHHHHHHHHHHHHTS-HHHHHHHHHHHHHHHHHHHHHHHHHHSS-PPPSTT---EEEEE-TT--EEEEEGGGGG---S--TTTTSTTS--

Organism: NCBI:txid1314670